Protein 3O26 (pdb70)

Nearest PDB structures (foldseek):
  3o26-assembly1_A  TM=1.003E+00  e=5.722E-61  Papaver somniferum
  5o98-assembly2_B  TM=9.477E-01  e=1.997E-36  Catharanthus roseus
  5ldg-assembly1_A  TM=8.837E-01  e=1.972E-37  Mentha x piperita
  5o98-assembly1_A  TM=9.442E-01  e=9.919E-36  Catharanthus roseus
  5l51-assembly1_A  TM=8.648E-01  e=8.948E-30  Mentha x piperita

Organism: Papaver somniferum (NCBI:txid3469)

Structure (mmCIF, N/CA/C/O backbone):
data_3O26
#
_entry.id   3O26
#
_cell.length_a   139.906
_cell.length_b   139.906
_cell.length_c   100.174
_cell.angle_alpha   90.00
_cell.angle_beta   90.00
_cell.angle_gamma   120.00
#
_symmetry.space_group_name_H-M   'P 64 2 2'
#
loop_
_entity.id
_entity.type
_entity.pdbx_description
1 polymer 'Salutaridine reductase'
2 non-polymer 'NADPH DIHYDRO-NICOTINAMIDE-ADENINE-DINUCLEOTIDE PHOSPHATE'
3 water water
#
loop_
_atom_site.group_PDB
_atom_site.id
_atom_site.type_symbol
_atom_site.label_atom_id
_atom_site.label_alt_id
_atom_site.label_comp_id
_atom_site.label_asym_id
_atom_site.label_entity_id
_atom_site.label_seq_id
_atom_site.pdbx_PDB_ins_code
_atom_site.Cartn_x
_atom_site.Cartn_y
_atom_site.Cartn_z
_atom_site.occupancy
_atom_site.B_iso_or_equiv
_atom_site.auth_seq_id
_atom_site.auth_comp_id
_atom_site.auth_asym_id
_atom_site.auth_atom_id
_atom_site.pdbx_PDB_model_num
ATOM 1 N N . ARG A 1 12 ? 40.718 85.240 -16.933 1.00 43.29 12 ARG A N 1
ATOM 2 C CA . ARG A 1 12 ? 39.997 84.370 -16.007 1.00 39.49 12 ARG A CA 1
ATOM 3 C C . ARG A 1 12 ? 38.832 83.658 -16.686 1.00 38.67 12 ARG A C 1
ATOM 4 O O . ARG A 1 12 ? 38.048 84.273 -17.405 1.00 37.32 12 ARG A O 1
ATOM 12 N N . ARG A 1 13 ? 38.699 82.369 -16.429 1.00 36.34 13 ARG A N 1
ATOM 13 C CA . ARG A 1 13 ? 37.519 81.646 -16.886 1.00 32.58 13 ARG A CA 1
ATOM 14 C C . ARG A 1 13 ? 36.315 82.068 -16.047 1.00 34.20 13 ARG A C 1
ATOM 15 O O . ARG A 1 13 ? 36.456 82.440 -14.879 1.00 31.08 13 ARG A O 1
ATOM 23 N N . CYS A 1 14 ? 35.132 82.053 -16.649 1.00 30.25 14 CYS A N 1
ATOM 24 C CA . CYS A 1 14 ? 33.934 82.430 -15.906 1.00 28.63 14 CYS A CA 1
ATOM 25 C C . CYS A 1 14 ? 32.845 81.379 -16.039 1.00 27.92 14 CYS A C 1
ATOM 26 O O . CYS A 1 14 ? 32.799 80.639 -17.026 1.00 23.99 14 CYS A O 1
ATOM 29 N N . ALA A 1 15 ? 31.985 81.327 -15.027 1.00 26.02 15 ALA A N 1
ATOM 30 C CA . ALA A 1 15 ? 30.969 80.295 -14.900 1.00 22.50 15 ALA A CA 1
ATOM 31 C C . ALA A 1 15 ? 29.622 80.895 -14.520 1.00 23.93 15 ALA A C 1
ATOM 32 O O . ALA A 1 15 ? 29.548 81.901 -13.834 1.00 25.37 15 ALA A O 1
ATOM 34 N N . VAL A 1 16 ? 28.561 80.251 -14.980 1.00 21.37 16 VAL A N 1
ATOM 35 C CA . VAL A 1 16 ? 27.210 80.516 -14.504 1.00 24.83 16 VAL A CA 1
ATOM 36 C C . VAL A 1 16 ? 26.756 79.260 -13.773 1.00 23.40 16 VAL A C 1
ATOM 37 O O . VAL A 1 16 ? 26.952 78.148 -14.260 1.00 23.60 16 VAL A O 1
ATOM 41 N N . VAL A 1 17 ? 26.197 79.432 -12.582 1.00 24.19 17 VAL A N 1
ATOM 42 C CA . VAL A 1 17 ? 25.645 78.312 -11.845 1.00 20.78 17 VAL A CA 1
ATOM 43 C C . VAL A 1 17 ? 24.188 78.665 -11.554 1.00 22.12 17 VAL A C 1
ATOM 44 O O . VAL A 1 17 ? 23.905 79.745 -11.032 1.00 21.97 17 VAL A O 1
ATOM 48 N N . THR A 1 18 ? 23.264 77.779 -11.915 1.00 19.96 18 THR A N 1
ATOM 49 C CA . THR A 1 18 ? 21.852 78.024 -11.629 1.00 21.89 18 THR A CA 1
ATOM 50 C C . THR A 1 18 ? 21.502 77.408 -10.275 1.00 25.50 18 THR A C 1
ATOM 51 O O . THR A 1 18 ? 22.106 76.420 -9.862 1.00 23.06 18 THR A O 1
ATOM 55 N N . GLY A 1 19 ? 20.538 77.994 -9.578 1.00 21.67 19 GLY A N 1
ATOM 56 C CA . GLY A 1 19 ? 20.197 77.528 -8.243 1.00 24.43 19 GLY A CA 1
ATOM 57 C C . GLY A 1 19 ? 21.373 77.637 -7.286 1.00 26.94 19 GLY A C 1
ATOM 58 O O . GLY A 1 19 ? 21.706 76.683 -6.582 1.00 27.11 19 GLY A O 1
ATOM 59 N N . GLY A 1 20 ? 22.000 78.808 -7.242 1.00 25.99 20 GLY A N 1
ATOM 60 C CA . GLY A 1 20 ? 23.258 78.960 -6.529 1.00 26.45 20 GLY A CA 1
ATOM 61 C C . GLY A 1 20 ? 23.176 79.411 -5.079 1.00 29.56 20 GLY A C 1
ATOM 62 O O . GLY A 1 20 ? 24.208 79.526 -4.420 1.00 29.43 20 GLY A O 1
ATOM 63 N N . ASN A 1 21 ? 21.970 79.658 -4.569 1.00 27.78 21 ASN A N 1
ATOM 64 C CA . ASN A 1 21 ? 21.844 80.274 -3.243 1.00 29.10 21 ASN A CA 1
ATOM 65 C C . ASN A 1 21 ? 21.990 79.318 -2.059 1.00 28.62 21 ASN A C 1
ATOM 66 O O . ASN A 1 21 ? 22.286 79.751 -0.949 1.00 31.27 21 ASN A O 1
ATOM 71 N N . LYS A 1 22 ? 21.803 78.024 -2.298 1.00 28.11 22 LYS A N 1
ATOM 72 C CA . LYS A 1 22 ? 21.908 77.032 -1.229 1.00 28.90 22 LYS A CA 1
ATOM 73 C C . LYS A 1 22 ? 22.250 75.655 -1.786 1.00 29.06 22 LYS A C 1
ATOM 74 O O . LYS A 1 22 ? 22.383 75.486 -2.998 1.00 27.54 22 LYS A O 1
ATOM 80 N N . GLY A 1 23 ? 22.396 74.673 -0.900 1.00 26.80 23 GLY A N 1
ATOM 81 C CA . GLY A 1 23 ? 22.582 73.294 -1.320 1.00 27.49 23 GLY A CA 1
ATOM 82 C C . GLY A 1 23 ? 23.844 73.053 -2.135 1.00 29.97 23 GLY A C 1
ATOM 83 O O . GLY A 1 23 ? 24.885 73.689 -1.919 1.00 28.68 23 GLY A O 1
ATOM 84 N N . ILE A 1 24 ? 23.752 72.123 -3.079 1.00 27.14 24 ILE A N 1
ATOM 85 C CA . ILE A 1 24 ? 24.884 71.793 -3.931 1.00 27.40 24 ILE A CA 1
ATOM 86 C C . ILE A 1 24 ? 25.337 73.005 -4.720 1.00 25.69 24 ILE A C 1
ATOM 87 O O . ILE A 1 24 ? 26.534 73.271 -4.818 1.00 25.45 24 ILE A O 1
ATOM 92 N N . GLY A 1 25 ? 24.378 73.756 -5.257 1.00 25.28 25 GLY A N 1
ATOM 93 C CA . GLY A 1 25 ? 24.673 74.933 -6.060 1.00 24.83 25 GLY A CA 1
ATOM 94 C C . GLY A 1 25 ? 25.553 75.960 -5.364 1.00 27.71 25 GLY A C 1
ATOM 95 O O . GLY A 1 25 ? 26.500 76.481 -5.956 1.00 25.56 25 GLY A O 1
ATOM 96 N N . PHE A 1 26 ? 25.238 76.261 -4.107 1.00 28.66 26 PHE A N 1
ATOM 97 C CA . PHE A 1 26 ? 26.029 77.222 -3.345 1.00 28.20 26 PHE A CA 1
ATOM 98 C C . PHE A 1 26 ? 27.473 76.752 -3.214 1.00 28.52 26 PHE A C 1
ATOM 99 O O . PHE A 1 26 ? 28.403 77.541 -3.362 1.00 30.32 26 PHE A O 1
ATOM 107 N N . GLU A 1 27 ? 27.648 75.464 -2.943 1.00 27.78 27 GLU A N 1
ATOM 108 C CA . GLU A 1 27 ? 28.973 74.888 -2.745 1.00 30.12 27 GLU A CA 1
ATOM 109 C C . GLU A 1 27 ? 29.760 74.787 -4.048 1.00 31.51 27 GLU A C 1
ATOM 110 O O . GLU A 1 27 ? 30.993 74.880 -4.053 1.00 29.93 27 GLU A O 1
ATOM 116 N N . ILE A 1 28 ? 29.048 74.602 -5.156 1.00 26.39 28 ILE A N 1
ATOM 117 C CA . ILE A 1 28 ? 29.672 74.661 -6.473 1.00 24.64 28 ILE A CA 1
ATOM 118 C C . ILE A 1 28 ? 30.231 76.063 -6.735 1.00 28.10 28 ILE A C 1
ATOM 119 O O . ILE A 1 28 ? 31.360 76.218 -7.213 1.00 27.68 28 ILE A O 1
ATOM 124 N N . CYS A 1 29 ? 29.442 77.086 -6.416 1.00 27.04 29 CYS A N 1
ATOM 125 C CA . CYS A 1 29 ? 29.901 78.455 -6.565 1.00 27.66 29 CYS A CA 1
ATOM 126 C C . CYS A 1 29 ? 31.141 78.713 -5.713 1.00 30.65 29 CYS A C 1
ATOM 127 O O . CYS A 1 29 ? 32.110 79.306 -6.179 1.00 27.27 29 CYS A O 1
ATOM 130 N N . LYS A 1 30 ? 31.102 78.271 -4.460 1.00 31.40 30 LYS A N 1
ATOM 131 C CA . LYS A 1 30 ? 32.245 78.441 -3.561 1.00 32.16 30 LYS A CA 1
ATOM 132 C C . LYS A 1 30 ? 33.508 77.769 -4.095 1.00 32.96 30 LYS A C 1
ATOM 133 O O . LYS A 1 30 ? 34.582 78.372 -4.105 1.00 35.97 30 LYS A O 1
ATOM 139 N N . GLN A 1 31 ? 33.383 76.519 -4.535 1.00 27.78 31 GLN A N 1
ATOM 140 C CA . GLN A 1 31 ? 34.545 75.764 -4.993 1.00 31.84 31 GLN A CA 1
ATOM 141 C C . GLN A 1 31 ? 35.093 76.232 -6.339 1.00 34.26 31 GLN A C 1
ATOM 142 O O . GLN A 1 31 ? 36.303 76.225 -6.545 1.00 33.93 31 GLN A O 1
ATOM 148 N N . LEU A 1 32 ? 34.225 76.644 -7.261 1.00 28.87 32 LEU A N 1
ATOM 149 C CA . LEU A 1 32 ? 34.717 77.216 -8.515 1.00 28.22 32 LEU A CA 1
ATOM 150 C C . LEU A 1 32 ? 35.527 78.479 -8.203 1.00 31.93 32 LEU A C 1
ATOM 151 O O . LEU A 1 32 ? 36.640 78.669 -8.703 1.00 34.97 32 LEU A O 1
ATOM 156 N N . SER A 1 33 ? 34.948 79.345 -7.378 1.00 30.06 33 SER A N 1
ATOM 157 C CA . SER A 1 33 ? 35.611 80.563 -6.919 1.00 30.61 33 SER A CA 1
ATOM 158 C C . SER A 1 33 ? 36.989 80.265 -6.304 1.00 35.85 33 SER A C 1
ATOM 159 O O . SER A 1 33 ? 37.955 80.986 -6.550 1.00 37.45 33 SER A O 1
ATOM 162 N N . SER A 1 34 ? 37.062 79.206 -5.502 1.00 35.48 34 SER A N 1
ATOM 163 C CA . SER A 1 34 ? 38.312 78.785 -4.868 1.00 38.37 34 SER A CA 1
ATOM 164 C C . SER A 1 34 ? 39.349 78.350 -5.892 1.00 43.52 34 SER A C 1
ATOM 165 O O . SER A 1 34 ? 40.549 78.370 -5.619 1.00 44.18 34 SER A O 1
ATOM 168 N N . ASN A 1 35 ? 38.884 77.946 -7.067 1.00 36.18 35 ASN A N 1
ATOM 169 C CA . ASN A 1 35 ? 39.784 77.519 -8.130 1.00 40.52 35 ASN A CA 1
ATOM 170 C C . ASN A 1 35 ? 40.057 78.618 -9.157 1.00 38.86 35 ASN A C 1
ATOM 171 O O . ASN A 1 35 ? 40.509 78.345 -10.264 1.00 40.71 35 ASN A O 1
ATOM 176 N N . GLY A 1 36 ? 39.767 79.860 -8.784 1.00 37.29 36 GLY A N 1
ATOM 177 C CA . GLY A 1 36 ? 40.095 81.007 -9.616 1.00 38.06 36 GLY A CA 1
ATOM 178 C C . GLY A 1 36 ? 39.109 81.342 -10.722 1.00 40.13 36 GLY A C 1
ATOM 179 O O . GLY A 1 36 ? 39.404 82.158 -11.598 1.00 39.76 36 GLY A O 1
ATOM 180 N N . ILE A 1 37 ? 37.940 80.713 -10.688 1.00 35.96 37 ILE A N 1
ATOM 181 C CA . ILE A 1 37 ? 36.896 80.986 -11.671 1.00 32.87 37 ILE A CA 1
ATOM 182 C C . ILE A 1 37 ? 36.081 82.221 -11.263 1.00 32.06 37 ILE A C 1
ATOM 183 O O . ILE A 1 37 ? 35.765 82.404 -10.087 1.00 32.62 37 ILE A O 1
ATOM 188 N N . MET A 1 38 ? 35.738 83.063 -12.232 1.00 27.92 38 MET A N 1
ATOM 189 C CA . MET A 1 38 ? 34.840 84.188 -11.978 1.00 30.68 38 MET A CA 1
ATOM 190 C C . MET A 1 38 ? 33.420 83.634 -12.046 1.00 31.80 38 MET A C 1
ATOM 191 O O . MET A 1 38 ? 32.982 83.180 -13.100 1.00 27.98 38 MET A O 1
ATOM 196 N N . VAL A 1 39 ? 32.714 83.655 -10.920 1.00 28.28 39 VAL A N 1
ATOM 197 C CA . VAL A 1 39 ? 31.422 82.984 -10.820 1.00 26.64 39 VAL A CA 1
ATOM 198 C C . VAL A 1 39 ? 30.233 83.934 -10.838 1.00 29.90 39 VAL A C 1
ATOM 199 O O . VAL A 1 39 ? 30.131 84.843 -10.004 1.00 28.25 39 VAL A O 1
ATOM 203 N N . VAL A 1 40 ? 29.330 83.730 -11.798 1.00 28.98 40 VAL A N 1
ATOM 204 C CA . VAL A 1 40 ? 28.033 84.390 -11.749 1.00 29.84 40 VAL A CA 1
ATOM 205 C C . VAL A 1 40 ? 27.068 83.475 -11.000 1.00 28.53 40 VAL A C 1
ATOM 206 O O . VAL A 1 40 ? 26.577 82.485 -11.544 1.00 25.59 40 VAL A O 1
ATOM 210 N N . LEU A 1 41 ? 26.834 83.786 -9.734 1.00 26.87 41 LEU A N 1
ATOM 211 C CA . LEU A 1 41 ? 25.877 83.041 -8.937 1.00 24.40 41 LEU A CA 1
ATOM 212 C C . LEU A 1 41 ? 24.483 83.522 -9.309 1.00 27.74 41 LEU A C 1
ATOM 213 O O . LEU A 1 41 ? 24.151 84.696 -9.119 1.00 27.93 41 LEU A O 1
ATOM 218 N N . THR A 1 42 ? 23.664 82.631 -9.853 1.00 24.74 42 THR A N 1
ATOM 219 C CA . THR A 1 42 ? 22.299 83.015 -10.188 1.00 22.21 42 THR A CA 1
ATOM 220 C C . THR A 1 42 ? 21.302 82.240 -9.350 1.00 24.82 42 THR A C 1
ATOM 221 O O . THR A 1 42 ? 21.547 81.093 -8.963 1.00 22.82 42 THR A O 1
ATOM 225 N N . CYS A 1 43 ? 20.162 82.871 -9.069 1.00 22.54 43 CYS A N 1
ATOM 226 C CA . CYS A 1 43 ? 19.067 82.202 -8.388 1.00 25.45 43 CYS A CA 1
ATOM 227 C C . CYS A 1 43 ? 17.818 83.050 -8.570 1.00 27.07 43 CYS A C 1
ATOM 228 O O . CYS A 1 43 ? 17.900 84.193 -9.031 1.00 25.29 43 CYS A O 1
ATOM 231 N N . ARG A 1 44 ? 16.664 82.496 -8.227 1.00 27.10 44 ARG A N 1
ATOM 232 C CA . ARG A 1 44 ? 15.400 83.171 -8.521 1.00 24.71 44 ARG A CA 1
ATOM 233 C C . ARG A 1 44 ? 15.015 84.247 -7.503 1.00 29.47 44 ARG A C 1
ATOM 234 O O . ARG A 1 44 ? 14.371 85.226 -7.856 1.00 29.83 44 ARG A O 1
ATOM 242 N N . ASP A 1 45 ? 15.410 84.070 -6.248 1.00 30.13 45 ASP A N 1
ATOM 243 C CA . ASP A 1 45 ? 15.046 85.022 -5.202 1.00 30.12 45 ASP A CA 1
ATOM 244 C C . ASP A 1 45 ? 16.177 86.031 -4.996 1.00 31.28 45 ASP A C 1
ATOM 245 O O . ASP A 1 45 ? 17.293 85.656 -4.626 1.00 30.14 45 ASP A O 1
ATOM 250 N N . VAL A 1 46 ? 15.885 87.309 -5.234 1.00 29.23 46 VAL A N 1
ATOM 251 C CA . VAL A 1 46 ? 16.907 88.359 -5.206 1.00 30.34 46 VAL A CA 1
ATOM 252 C C . VAL A 1 46 ? 17.562 88.501 -3.840 1.00 30.84 46 VAL A C 1
ATOM 253 O O . VAL A 1 46 ? 18.784 88.604 -3.738 1.00 33.71 46 VAL A O 1
ATOM 257 N N . THR A 1 47 ? 16.749 88.497 -2.790 1.00 32.06 47 THR A N 1
ATOM 258 C CA . THR A 1 47 ? 17.278 88.604 -1.439 1.00 33.53 47 THR A CA 1
ATOM 259 C C . THR A 1 47 ? 18.203 87.438 -1.131 1.00 33.21 47 THR A C 1
ATOM 260 O O . THR A 1 47 ? 19.298 87.622 -0.617 1.00 35.05 47 THR A O 1
ATOM 264 N N . LYS A 1 48 ? 17.760 86.231 -1.461 1.00 33.58 48 LYS A N 1
ATOM 265 C CA . LYS A 1 48 ? 18.559 85.045 -1.190 1.00 30.80 48 LYS A CA 1
ATOM 266 C C . LYS A 1 48 ? 19.862 85.088 -1.973 1.00 31.07 48 LYS A C 1
ATOM 267 O O . LYS A 1 48 ? 20.911 84.669 -1.474 1.00 32.16 48 LYS A O 1
ATOM 273 N N . GLY A 1 49 ? 19.800 85.610 -3.197 1.00 31.37 49 GLY A N 1
ATOM 274 C CA . GLY A 1 49 ? 20.986 85.749 -4.023 1.00 30.61 49 GLY A CA 1
ATOM 275 C C . GLY A 1 49 ? 22.020 86.687 -3.418 1.00 32.34 49 GLY A C 1
ATOM 276 O O . GLY A 1 49 ? 23.196 86.353 -3.299 1.00 30.50 49 GLY A O 1
ATOM 277 N N . HIS A 1 50 ? 21.583 87.874 -3.025 1.00 34.06 50 HIS A N 1
ATOM 278 C CA . HIS A 1 50 ? 22.510 88.843 -2.452 1.00 36.73 50 HIS A CA 1
ATOM 279 C C . HIS A 1 50 ? 23.115 88.312 -1.160 1.00 34.59 50 HIS A C 1
ATOM 280 O O . HIS A 1 50 ? 24.295 88.514 -0.898 1.00 33.99 50 HIS A O 1
ATOM 287 N N . GLU A 1 51 ? 22.312 87.616 -0.362 1.00 35.96 51 GLU A N 1
ATOM 288 C CA . GLU A 1 51 ? 22.803 87.075 0.900 1.00 37.62 51 GLU A CA 1
ATOM 289 C C . GLU A 1 51 ? 23.847 85.979 0.696 1.00 38.44 51 GLU A C 1
ATOM 290 O O . GLU A 1 51 ? 24.820 85.894 1.445 1.00 36.72 51 GLU A O 1
ATOM 296 N N . ALA A 1 52 ? 23.653 85.158 -0.334 1.00 35.46 52 ALA A N 1
ATOM 297 C CA . ALA A 1 52 ? 24.605 84.099 -0.653 1.00 33.89 52 ALA A CA 1
ATOM 298 C C . ALA A 1 52 ? 25.941 84.692 -1.089 1.00 36.62 52 ALA A C 1
ATOM 299 O O . ALA A 1 52 ? 27.006 84.259 -0.642 1.00 34.05 52 ALA A O 1
ATOM 301 N N . VAL A 1 53 ? 25.882 85.681 -1.973 1.00 35.78 53 VAL A N 1
ATOM 302 C CA . VAL A 1 53 ? 27.096 86.326 -2.455 1.00 38.07 53 VAL A CA 1
ATOM 303 C C . VAL A 1 53 ? 27.810 87.054 -1.318 1.00 38.56 53 VAL A C 1
ATOM 304 O O . VAL A 1 53 ? 29.031 86.991 -1.194 1.00 40.68 53 VAL A O 1
ATOM 308 N N . GLU A 1 54 ? 27.038 87.732 -0.480 1.00 37.21 54 GLU A N 1
ATOM 309 C CA . GLU A 1 54 ? 27.616 88.435 0.658 1.00 42.91 54 GLU A CA 1
ATOM 310 C C . GLU A 1 54 ? 28.299 87.446 1.587 1.00 44.04 54 GLU A C 1
ATOM 311 O O . GLU A 1 54 ? 29.375 87.720 2.104 1.00 48.28 54 GLU A O 1
ATOM 317 N N . LYS A 1 55 ? 27.673 86.287 1.779 1.00 41.89 55 LYS A N 1
ATOM 318 C CA . LYS A 1 55 ? 28.231 85.220 2.603 1.00 43.01 55 LYS A CA 1
ATOM 319 C C . LYS A 1 55 ? 29.572 84.713 2.065 1.00 48.33 55 LYS A C 1
ATOM 320 O O . LYS A 1 55 ? 30.502 84.449 2.835 1.00 46.28 55 LYS A O 1
ATOM 326 N N . LEU A 1 56 ? 29.673 84.575 0.745 1.00 42.82 56 LEU A N 1
ATOM 327 C CA . LEU A 1 56 ? 30.909 84.093 0.138 1.00 44.21 56 LEU A CA 1
ATOM 328 C C . LEU A 1 56 ? 32.006 85.148 0.224 1.00 46.79 56 LEU A C 1
ATOM 329 O O . LEU A 1 56 ? 33.171 84.823 0.441 1.00 48.68 56 LEU A O 1
ATOM 334 N N . LYS A 1 57 ? 31.625 86.408 0.042 1.00 46.26 57 LYS A N 1
ATOM 335 C CA . LYS A 1 57 ? 32.562 87.516 0.161 1.00 48.64 57 LYS A CA 1
ATOM 336 C C . LYS A 1 57 ? 33.124 87.578 1.572 1.00 53.05 57 LYS A C 1
ATOM 33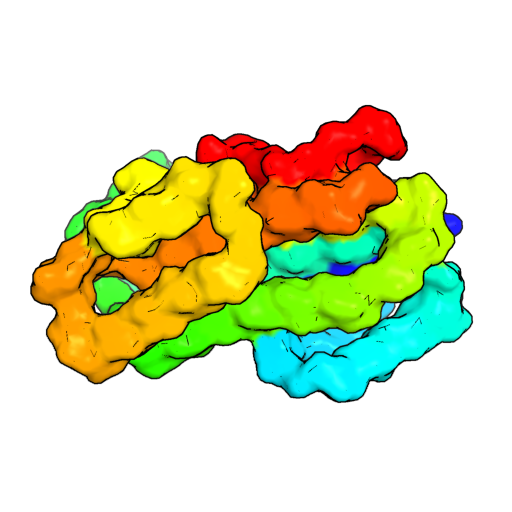7 O O . LYS A 1 57 ? 34.331 87.723 1.762 1.00 53.98 57 LYS A O 1
ATOM 343 N N . ASN A 1 58 ? 32.246 87.461 2.562 1.00 49.76 58 ASN A N 1
ATOM 344 C CA . ASN A 1 58 ? 32.683 87.445 3.951 1.00 53.26 58 ASN A CA 1
ATOM 345 C C . ASN A 1 58 ? 33.571 86.245 4.250 1.00 53.85 58 ASN A C 1
ATOM 346 O O . ASN A 1 58 ? 34.233 86.203 5.285 1.00 56.78 58 ASN A O 1
ATOM 351 N N . SER A 1 59 ? 33.581 85.275 3.338 1.00 51.63 59 SER A N 1
ATOM 352 C CA . SER A 1 59 ? 34.457 84.110 3.447 1.00 51.54 59 SER A CA 1
ATOM 353 C C . SER A 1 59 ? 35.689 84.261 2.561 1.00 51.78 59 SER A C 1
ATOM 354 O O . SER A 1 59 ? 36.421 83.297 2.342 1.00 52.98 59 SER A O 1
ATOM 357 N N . ASN A 1 60 ? 35.897 85.467 2.040 1.00 52.62 60 ASN A N 1
ATOM 358 C CA . ASN A 1 60 ? 37.041 85.767 1.175 1.00 55.66 60 ASN A CA 1
ATOM 359 C C . ASN A 1 60 ? 36.985 85.146 -0.223 1.00 56.27 60 ASN A C 1
ATOM 360 O O . ASN A 1 60 ? 38.021 84.821 -0.810 1.00 55.41 60 ASN A O 1
ATOM 365 N N . HIS A 1 61 ? 35.774 84.979 -0.747 1.00 52.25 61 HIS A N 1
ATOM 366 C CA . HIS A 1 61 ? 35.591 84.626 -2.150 1.00 51.66 61 HIS A CA 1
ATOM 367 C C . HIS A 1 61 ? 35.114 85.867 -2.884 1.00 54.32 61 HIS A C 1
ATOM 368 O O . HIS A 1 61 ? 33.919 86.177 -2.870 1.00 56.18 61 HIS A O 1
ATOM 375 N N . GLU A 1 62 ? 36.036 86.582 -3.522 1.00 47.89 62 GLU A N 1
ATOM 376 C CA . GLU A 1 62 ? 35.686 87.866 -4.131 1.00 54.64 62 GLU A CA 1
ATOM 377 C C . GLU A 1 62 ? 35.235 87.774 -5.590 1.00 51.39 62 GLU A C 1
ATOM 378 O O . GLU A 1 62 ? 34.551 88.671 -6.087 1.00 54.28 62 GLU A O 1
ATOM 384 N N . ASN A 1 63 ? 35.616 86.707 -6.282 1.00 41.80 63 ASN A N 1
ATOM 385 C CA . ASN A 1 63 ? 35.258 86.602 -7.688 1.00 42.09 63 ASN A CA 1
ATOM 386 C C . ASN A 1 63 ? 33.877 85.970 -7.891 1.00 37.77 63 ASN A C 1
ATOM 387 O O . ASN A 1 63 ? 33.739 85.001 -8.631 1.00 38.53 63 ASN A O 1
ATOM 392 N N . VAL A 1 64 ? 32.871 86.522 -7.218 1.00 36.16 64 VAL A N 1
ATOM 393 C CA . VAL A 1 64 ? 31.490 86.045 -7.329 1.00 32.73 64 VAL A CA 1
ATOM 394 C C . VAL A 1 64 ? 30.566 87.249 -7.475 1.00 34.69 64 VAL A C 1
ATOM 395 O O . VAL A 1 64 ? 30.710 88.236 -6.747 1.00 38.14 64 VAL A O 1
ATOM 399 N N . VAL A 1 65 ? 29.638 87.184 -8.425 1.00 29.26 65 VAL A N 1
ATOM 400 C CA . VAL A 1 65 ? 28.673 88.265 -8.635 1.00 29.62 65 VAL A CA 1
ATOM 401 C C . VAL A 1 65 ? 27.284 87.659 -8.823 1.00 31.96 65 VAL A C 1
ATOM 402 O O . VAL A 1 65 ? 27.163 86.552 -9.366 1.00 28.52 65 VAL A O 1
ATOM 406 N N . PHE A 1 66 ? 26.250 88.364 -8.365 1.00 31.50 66 PHE A N 1
ATOM 407 C CA . PHE A 1 66 ? 24.876 87.869 -8.464 1.00 31.24 66 PHE A CA 1
ATOM 408 C C . PHE A 1 66 ? 24.167 88.323 -9.726 1.00 30.43 66 PHE A C 1
ATOM 409 O O . PHE A 1 66 ? 24.362 89.443 -10.182 1.00 32.16 66 PHE A O 1
ATOM 417 N N . HIS A 1 67 ? 23.336 87.446 -10.285 1.00 26.41 67 HIS A N 1
ATOM 418 C CA . HIS A 1 67 ? 22.380 87.839 -11.315 1.00 27.70 67 HIS A CA 1
ATOM 419 C C . HIS A 1 67 ? 21.127 86.990 -11.159 1.00 29.20 67 HIS A C 1
ATOM 420 O O . HIS A 1 67 ? 21.227 85.772 -10.972 1.00 24.01 67 HIS A O 1
ATOM 427 N N . GLN A 1 68 ? 19.959 87.635 -11.219 1.00 27.12 68 GLN A N 1
ATOM 428 C CA . GLN A 1 68 ? 18.664 86.955 -11.119 1.00 27.18 68 GLN A CA 1
ATOM 429 C C . GLN A 1 68 ? 18.415 85.986 -12.248 1.00 25.28 68 GLN A C 1
ATOM 430 O O . GLN A 1 68 ? 18.616 86.324 -13.418 1.00 27.10 68 GLN A O 1
ATOM 436 N N . LEU A 1 69 ? 17.912 84.804 -11.904 1.00 24.88 69 LEU A N 1
ATOM 437 C CA . LEU A 1 69 ? 17.538 83.815 -12.913 1.00 25.17 69 LEU A CA 1
ATOM 438 C C . LEU A 1 69 ? 16.581 82.779 -12.341 1.00 24.85 69 LEU A C 1
ATOM 439 O O . LEU A 1 69 ? 16.948 81.990 -11.470 1.00 23.05 69 LEU A O 1
ATOM 444 N N . ASP A 1 70 ? 15.342 82.818 -12.817 1.00 23.07 70 ASP A N 1
ATOM 445 C CA . ASP A 1 70 ? 14.372 81.775 -12.569 1.00 20.62 70 ASP A CA 1
ATOM 446 C C . ASP A 1 70 ? 14.331 81.009 -13.871 1.00 25.08 70 ASP A C 1
ATOM 447 O O . ASP A 1 70 ? 14.014 81.574 -14.916 1.00 24.34 70 ASP A O 1
ATOM 452 N N . VAL A 1 71 ? 14.672 79.723 -13.825 1.00 23.07 71 VAL A N 1
ATOM 453 C CA . VAL A 1 71 ? 14.857 78.978 -15.069 1.00 23.47 71 VAL A CA 1
ATOM 454 C C . VAL A 1 71 ? 13.533 78.748 -15.804 1.00 23.27 71 VAL A C 1
ATOM 455 O O . VAL A 1 71 ? 13.517 78.290 -16.952 1.00 25.26 71 VAL A O 1
ATOM 459 N N . THR A 1 72 ? 12.418 79.063 -15.149 1.00 24.60 72 THR A N 1
ATOM 460 C CA . THR A 1 72 ? 11.121 78.903 -15.802 1.00 25.54 72 THR A CA 1
ATOM 461 C C . THR A 1 72 ? 10.656 80.170 -16.518 1.00 28.72 72 THR A C 1
ATOM 462 O O . THR A 1 72 ? 9.618 80.153 -17.177 1.00 27.72 72 THR A O 1
ATOM 466 N N . ASP A 1 73 ? 11.412 81.259 -16.392 1.00 25.42 73 ASP A N 1
ATOM 467 C CA . ASP A 1 73 ? 11.043 82.518 -17.042 1.00 25.76 73 ASP A CA 1
ATOM 468 C C . ASP A 1 73 ? 11.217 82.448 -18.557 1.00 29.71 73 ASP A C 1
ATOM 469 O O . ASP A 1 73 ? 11.879 81.545 -19.063 1.00 27.04 73 ASP A O 1
ATOM 474 N N . PRO A 1 74 ? 10.581 83.374 -19.292 1.00 25.73 74 PRO A N 1
ATOM 475 C CA . PRO A 1 74 ? 10.703 83.337 -20.755 1.00 26.60 74 PRO A CA 1
ATOM 476 C C . PRO A 1 74 ? 12.137 83.568 -21.199 1.00 27.22 74 PRO A C 1
ATOM 477 O O . PRO A 1 74 ? 12.882 84.326 -20.577 1.00 24.53 74 PRO A O 1
ATOM 481 N N . ILE A 1 75 ? 12.525 82.913 -22.284 1.00 25.00 75 ILE A N 1
ATOM 482 C CA . ILE A 1 75 ? 13.884 83.038 -22.772 1.00 27.02 75 ILE A CA 1
ATOM 483 C C . ILE A 1 75 ? 14.248 84.500 -23.097 1.00 27.29 75 ILE A C 1
ATOM 484 O O . ILE A 1 75 ? 15.400 84.917 -22.958 1.00 24.03 75 ILE A O 1
ATOM 489 N N . ALA A 1 76 ? 13.261 85.296 -23.493 1.00 26.15 76 ALA A N 1
ATOM 490 C CA . ALA A 1 76 ? 13.532 86.707 -23.761 1.00 25.64 76 ALA A CA 1
ATOM 491 C C . ALA A 1 76 ? 14.070 87.423 -22.515 1.00 24.44 76 ALA A C 1
ATOM 492 O O . ALA A 1 76 ? 14.943 88.281 -22.613 1.00 27.00 76 ALA A O 1
ATOM 494 N N . THR A 1 77 ? 13.560 87.072 -21.337 1.00 25.93 77 THR A N 1
ATOM 495 C CA . THR A 1 77 ? 14.013 87.734 -20.115 1.00 28.09 77 THR A CA 1
ATOM 496 C C . THR A 1 77 ? 15.462 87.376 -19.820 1.00 27.13 77 THR A C 1
ATOM 497 O O . THR A 1 77 ? 16.217 88.180 -19.265 1.00 26.74 77 THR A O 1
ATOM 501 N N . MET A 1 78 ? 15.862 86.167 -20.207 1.00 24.26 78 MET A N 1
ATOM 502 C CA . MET A 1 78 ? 17.226 85.707 -19.945 1.00 26.66 78 MET A CA 1
ATOM 503 C C . MET A 1 78 ? 18.264 86.443 -20.779 1.00 27.99 78 MET A C 1
ATOM 504 O O . MET A 1 78 ? 19.470 86.344 -20.506 1.00 25.06 78 MET A O 1
ATOM 509 N N . SER A 1 79 ? 17.808 87.175 -21.799 1.00 28.59 79 SER A N 1
ATOM 510 C CA . SER A 1 79 ? 18.725 87.944 -22.646 1.00 29.33 79 SER A CA 1
ATOM 511 C C . SER A 1 79 ? 19.565 88.891 -21.810 1.00 30.20 79 SER A C 1
ATOM 512 O O . SER A 1 79 ? 20.690 89.249 -22.180 1.00 32.60 79 SER A O 1
ATOM 515 N N . SER A 1 80 ? 19.026 89.301 -20.671 1.00 29.60 80 SER A N 1
ATOM 516 C CA . SER A 1 80 ? 19.732 90.240 -19.807 1.00 30.80 80 SER A CA 1
ATOM 517 C C . SER A 1 80 ? 20.954 89.597 -19.122 1.00 31.35 80 SER A C 1
ATOM 518 O O . SER A 1 80 ? 21.974 90.250 -18.917 1.00 31.07 80 SER A O 1
ATOM 521 N N . LEU A 1 81 ? 20.840 88.325 -18.763 1.00 25.03 81 LEU A N 1
ATOM 522 C CA . LEU A 1 81 ? 21.991 87.556 -18.292 1.00 24.89 81 LEU A CA 1
ATOM 523 C C . LEU A 1 81 ? 23.043 87.432 -19.398 1.00 26.10 81 LEU A C 1
ATOM 524 O O . LEU A 1 81 ? 24.233 87.674 -19.179 1.00 25.30 81 LEU A O 1
ATOM 529 N N . ALA A 1 82 ? 22.607 87.055 -20.594 1.00 25.36 82 ALA A N 1
ATOM 530 C CA . ALA A 1 82 ? 23.531 86.939 -21.717 1.00 28.93 82 ALA A CA 1
ATOM 531 C C . ALA A 1 82 ? 24.278 88.258 -21.952 1.00 30.99 82 ALA A C 1
ATOM 532 O O . ALA A 1 82 ? 25.489 88.272 -22.140 1.00 26.19 82 ALA A O 1
ATOM 534 N N . ASP A 1 83 ? 23.552 89.373 -21.938 1.00 30.23 83 ASP A N 1
ATOM 535 C CA . ASP A 1 83 ? 24.182 90.676 -22.166 1.00 30.22 83 ASP A CA 1
ATOM 536 C C . ASP A 1 83 ? 25.173 91.031 -21.068 1.00 29.29 83 ASP A C 1
ATOM 537 O O . ASP A 1 83 ? 26.244 91.574 -21.337 1.00 30.04 83 ASP A O 1
ATOM 542 N N . PHE A 1 84 ? 24.799 90.741 -19.826 1.00 27.35 84 PHE A N 1
ATOM 543 C CA . PHE A 1 84 ? 25.653 91.019 -18.673 1.00 26.36 84 PHE A CA 1
ATOM 544 C C . PHE A 1 84 ? 26.986 90.307 -18.822 1.00 28.51 84 PHE A C 1
ATOM 545 O O . PHE A 1 84 ? 28.052 90.895 -18.611 1.00 28.52 84 PHE A O 1
ATOM 553 N N . ILE A 1 85 ? 26.927 89.032 -19.187 1.00 27.81 85 ILE A N 1
ATOM 554 C CA . ILE A 1 85 ? 28.143 88.228 -19.361 1.00 24.63 85 ILE A CA 1
ATOM 555 C C . ILE A 1 85 ? 28.993 88.752 -20.517 1.00 28.33 85 ILE A C 1
ATOM 556 O O . ILE A 1 85 ? 30.210 88.903 -20.388 1.00 29.50 85 ILE A O 1
ATOM 561 N N . LYS A 1 86 ? 28.353 89.036 -21.648 1.00 27.55 86 LYS A N 1
ATOM 562 C CA . LYS A 1 86 ? 29.081 89.556 -22.794 1.00 28.60 86 LYS A CA 1
ATOM 563 C C . LYS A 1 86 ? 29.770 90.866 -22.425 1.00 32.55 86 LYS A C 1
ATOM 564 O O . LYS A 1 86 ? 30.947 91.062 -22.710 1.00 31.58 86 LYS A O 1
ATOM 570 N N . THR A 1 87 ? 29.025 91.753 -21.777 1.00 31.89 87 THR A N 1
ATOM 571 C CA . THR A 1 87 ? 29.544 93.071 -21.426 1.00 34.50 87 THR A CA 1
ATOM 572 C C . THR A 1 87 ? 30.730 93.008 -20.471 1.00 34.05 87 THR A C 1
ATOM 573 O O . THR A 1 87 ? 31.749 93.658 -20.689 1.00 35.62 87 THR A O 1
ATOM 577 N N . HIS A 1 88 ? 30.605 92.220 -19.411 1.00 31.71 88 HIS A N 1
ATOM 578 C CA . HIS A 1 88 ? 31.639 92.189 -18.392 1.00 30.95 88 HIS A CA 1
ATOM 579 C C . HIS A 1 88 ? 32.728 91.139 -18.628 1.00 34.34 88 HIS A C 1
ATOM 580 O O . HIS A 1 88 ? 33.869 91.320 -18.203 1.00 37.20 88 HIS A O 1
ATOM 587 N N . PHE A 1 89 ? 32.396 90.046 -19.308 1.00 31.68 89 PHE A N 1
ATOM 588 C CA . PHE A 1 89 ? 33.358 88.954 -19.451 1.00 30.24 89 PHE A CA 1
ATOM 589 C C . PHE A 1 89 ? 33.723 88.609 -20.892 1.00 31.66 89 PHE A C 1
ATOM 590 O O . PHE A 1 89 ? 34.782 88.045 -21.141 1.00 33.73 89 PHE A O 1
ATOM 598 N N . GLY A 1 90 ? 32.862 88.949 -21.840 1.00 27.47 90 GLY A N 1
ATOM 599 C CA . GLY A 1 90 ? 33.161 88.688 -23.238 1.00 29.64 90 GLY A CA 1
ATOM 600 C C . GLY A 1 90 ? 32.918 87.261 -23.714 1.00 29.14 90 GLY A C 1
ATOM 601 O O . GLY A 1 90 ? 32.961 87.000 -24.913 1.00 29.54 90 GLY A O 1
ATOM 602 N N . LYS A 1 91 ? 32.656 86.345 -22.785 1.00 25.74 91 LYS A N 1
ATOM 603 C CA . LYS A 1 91 ? 32.429 84.938 -23.116 1.00 25.13 91 LYS A CA 1
ATOM 604 C C . LYS A 1 91 ? 31.927 84.207 -21.880 1.00 25.86 91 LYS A C 1
ATOM 605 O O . LYS A 1 91 ? 31.918 84.775 -20.793 1.00 25.88 91 LYS A O 1
ATOM 611 N N . LEU A 1 92 ? 31.528 82.945 -22.041 1.00 22.78 92 LEU A N 1
ATOM 612 C CA . LEU A 1 92 ? 31.211 82.087 -20.901 1.00 22.05 92 LEU A CA 1
ATOM 613 C C . LEU A 1 92 ? 32.002 80.805 -21.100 1.00 23.52 92 LEU A C 1
ATOM 614 O O . LEU A 1 92 ? 32.042 80.274 -22.205 1.00 23.55 92 LEU A O 1
ATOM 619 N N . ASP A 1 93 ? 32.624 80.305 -20.041 1.00 24.69 93 ASP A N 1
ATOM 620 C CA . ASP A 1 93 ? 33.440 79.094 -20.162 1.00 24.67 93 ASP A CA 1
ATOM 621 C C . ASP A 1 93 ? 32.716 77.870 -19.611 1.00 22.53 93 ASP A C 1
ATOM 622 O O . ASP A 1 93 ? 32.848 76.773 -20.148 1.00 22.99 93 ASP A O 1
ATOM 627 N N . ILE A 1 94 ? 31.937 78.077 -18.550 1.00 21.91 94 ILE A N 1
ATOM 628 C CA . ILE A 1 94 ? 31.269 76.995 -17.844 1.00 20.47 94 ILE A CA 1
ATOM 629 C C . ILE A 1 94 ? 29.803 77.335 -17.551 1.00 22.03 94 ILE A C 1
ATOM 630 O O . ILE A 1 94 ? 29.505 78.416 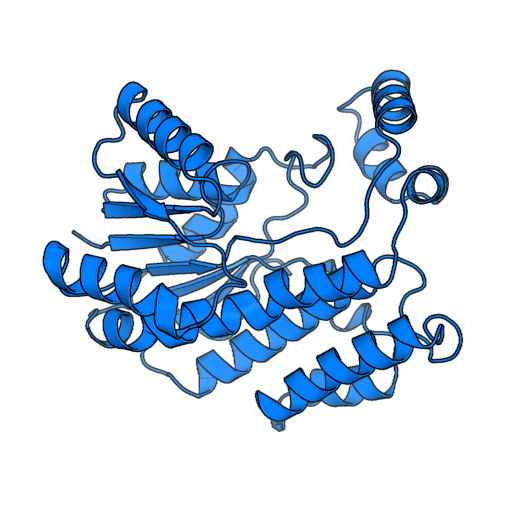-17.053 1.00 20.86 94 ILE A O 1
ATOM 635 N N . LEU A 1 95 ? 28.897 76.409 -17.855 1.00 21.03 95 LEU A N 1
ATOM 636 C CA . LEU A 1 95 ? 27.507 76.510 -17.389 1.00 21.57 95 LEU A CA 1
ATOM 637 C C . LEU A 1 95 ? 27.213 75.278 -16.559 1.00 23.12 95 LEU A C 1
ATOM 638 O O . LEU A 1 95 ? 27.351 74.146 -17.040 1.00 22.13 95 LEU A O 1
ATOM 643 N N . VAL A 1 96 ? 26.836 75.476 -15.301 1.00 21.76 96 VAL A N 1
ATOM 644 C CA . VAL A 1 96 ? 26.381 74.352 -14.498 1.00 20.36 96 VAL A CA 1
ATOM 645 C C . VAL A 1 96 ? 24.869 74.455 -14.305 1.00 21.48 96 VAL A C 1
ATOM 646 O O . VAL A 1 96 ? 24.380 75.389 -13.658 1.00 21.21 96 VAL A O 1
ATOM 650 N N . ASN A 1 97 ? 24.137 73.520 -14.897 1.00 19.25 97 ASN A N 1
ATOM 651 C CA . ASN A 1 97 ? 22.686 73.469 -14.718 1.00 21.40 97 ASN A CA 1
ATOM 652 C C . ASN A 1 97 ? 22.362 72.681 -13.458 1.00 19.74 97 ASN A C 1
ATOM 653 O O . ASN A 1 97 ? 22.207 71.454 -13.491 1.00 24.35 97 ASN A O 1
ATOM 658 N N . ASN A 1 98 ? 22.277 73.399 -12.347 1.00 21.12 98 ASN A N 1
ATOM 659 C CA . ASN A 1 98 ? 22.107 72.795 -11.030 1.00 19.22 98 ASN A CA 1
ATOM 660 C C . ASN A 1 98 ? 20.686 72.895 -10.472 1.00 22.71 98 ASN A C 1
ATOM 661 O O . ASN A 1 98 ? 20.213 71.994 -9.783 1.00 21.29 98 ASN A O 1
ATOM 666 N N . ALA A 1 99 ? 20.007 74.004 -10.755 1.00 21.28 99 ALA A N 1
ATOM 667 C CA . ALA A 1 99 ? 18.649 74.204 -10.254 1.00 21.49 99 ALA A CA 1
ATOM 668 C C . ALA A 1 99 ? 17.747 73.007 -10.515 1.00 22.54 99 ALA A C 1
ATOM 669 O O . ALA A 1 99 ? 17.689 72.484 -11.632 1.00 22.73 99 ALA A O 1
ATOM 671 N N . GLY A 1 100 ? 17.012 72.594 -9.487 1.00 22.87 100 GLY A N 1
ATOM 672 C CA . GLY A 1 100 ? 16.073 71.490 -9.625 1.00 23.22 100 GLY A CA 1
ATOM 673 C C . GLY A 1 100 ? 15.248 71.274 -8.375 1.00 23.47 100 GLY A C 1
ATOM 674 O O . GLY A 1 100 ? 15.605 71.763 -7.292 1.00 24.45 100 GLY A O 1
ATOM 675 N N . VAL A 1 101 ? 14.147 70.544 -8.529 1.00 23.32 101 VAL A N 1
ATOM 676 C CA . VAL A 1 101 ? 13.220 70.271 -7.443 1.00 25.12 101 VAL A CA 1
ATOM 677 C C . VAL A 1 101 ? 12.772 68.805 -7.482 1.00 25.94 101 VAL A C 1
ATOM 678 O O . VAL A 1 101 ? 12.883 68.131 -8.516 1.00 24.70 101 VAL A O 1
ATOM 682 N N . ALA A 1 102 ? 12.253 68.329 -6.353 1.00 24.73 102 ALA A N 1
ATOM 683 C CA . ALA A 1 102 ? 11.912 66.917 -6.166 1.00 25.85 102 ALA A CA 1
ATOM 684 C C . ALA A 1 102 ? 10.568 66.501 -6.773 1.00 28.01 102 ALA A C 1
ATOM 685 O O . ALA A 1 102 ? 10.383 65.346 -7.135 1.00 25.20 102 ALA A O 1
ATOM 687 N N . GLY A 1 103 ? 9.621 67.429 -6.860 1.00 25.78 103 GLY A N 1
ATOM 688 C CA . GLY A 1 103 ? 8.310 67.088 -7.410 1.00 26.04 103 GLY A CA 1
ATOM 689 C C . GLY A 1 103 ? 7.366 66.488 -6.385 1.00 28.37 103 GLY A C 1
ATOM 690 O O . GLY A 1 103 ? 6.326 65.922 -6.735 1.00 28.97 103 GLY A O 1
ATOM 691 N N . PHE A 1 104 ? 7.735 66.603 -5.112 1.00 27.93 104 PHE A N 1
ATOM 692 C CA . PHE A 1 104 ? 6.849 66.190 -4.030 1.00 32.93 104 PHE A CA 1
ATOM 693 C C . PHE A 1 104 ? 7.071 67.055 -2.799 1.00 34.48 104 PHE A C 1
ATOM 694 O O . PHE A 1 104 ? 8.128 67.668 -2.644 1.00 30.86 104 PHE A O 1
ATOM 702 N N . SER A 1 105 ? 6.058 67.137 -1.942 1.00 30.35 105 SER A N 1
ATOM 703 C CA . SER A 1 105 ? 6.201 67.863 -0.684 1.00 31.99 105 SER A CA 1
ATOM 704 C C . SER A 1 105 ? 6.206 66.863 0.466 1.00 31.84 105 SER A C 1
ATOM 705 O O . SER A 1 105 ? 5.926 65.680 0.275 1.00 32.51 105 SER A O 1
ATOM 708 N N . VAL A 1 106 ? 6.549 67.325 1.658 1.00 32.05 106 VAL A N 1
ATOM 709 C CA . VAL A 1 106 ? 6.635 66.426 2.793 1.00 32.07 106 VAL A CA 1
ATOM 710 C C . VAL A 1 106 ? 5.891 66.995 3.982 1.00 30.73 106 VAL A C 1
ATOM 711 O O . VA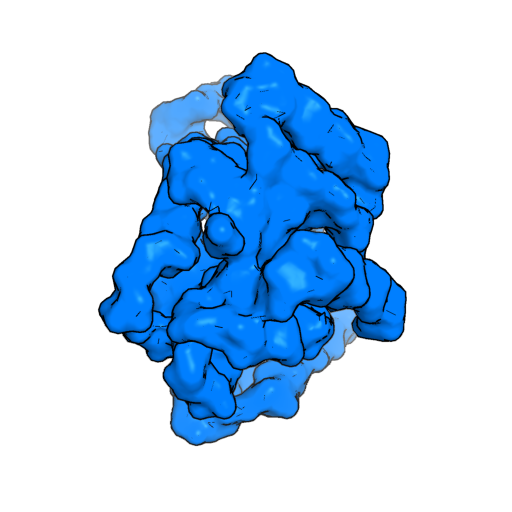L A 1 106 ? 5.775 68.216 4.138 1.00 31.84 106 VAL A O 1
ATOM 715 N N . ASP A 1 107 ? 5.383 66.099 4.817 1.00 32.69 107 ASP A N 1
ATOM 716 C CA . ASP A 1 107 ? 4.847 66.489 6.105 1.00 31.91 107 ASP A CA 1
ATOM 717 C C . ASP A 1 107 ? 6.049 66.794 6.987 1.00 30.31 107 ASP A C 1
ATOM 718 O O . ASP A 1 107 ? 6.688 65.876 7.502 1.00 33.27 107 ASP A O 1
ATOM 723 N N . ALA A 1 108 ? 6.369 68.079 7.132 1.00 30.03 108 ALA A N 1
ATOM 724 C CA . ALA A 1 108 ? 7.578 68.508 7.837 1.00 33.80 108 ALA A CA 1
ATOM 725 C C . ALA A 1 108 ? 7.603 68.046 9.289 1.00 39.07 108 ALA A C 1
ATOM 726 O O . ALA A 1 108 ? 8.630 67.579 9.785 1.00 38.05 108 ALA A O 1
ATOM 728 N N . ASP A 1 109 ? 6.474 68.184 9.977 1.00 34.87 109 ASP A N 1
ATOM 729 C CA . ASP A 1 109 ? 6.401 67.784 11.379 1.00 36.01 109 ASP A CA 1
ATOM 730 C C . ASP A 1 109 ? 6.736 66.306 11.565 1.00 35.92 109 ASP A C 1
ATOM 731 O O . ASP A 1 109 ? 7.615 65.959 12.361 1.00 35.08 109 ASP A O 1
ATOM 736 N N . ARG A 1 110 ? 6.055 65.434 10.825 1.00 29.53 110 ARG A N 1
ATOM 737 C CA . ARG A 1 110 ? 6.313 64.004 10.940 1.00 32.35 110 ARG A CA 1
ATOM 738 C C . ARG A 1 110 ? 7.691 63.613 10.400 1.00 35.17 110 ARG A C 1
ATOM 739 O O . ARG A 1 110 ? 8.288 62.648 10.867 1.00 35.39 110 ARG A O 1
ATOM 747 N N . PHE A 1 111 ? 8.195 64.364 9.426 1.00 35.20 111 PHE A N 1
ATOM 748 C CA . PHE A 1 111 ? 9.503 64.050 8.855 1.00 37.07 111 PHE A CA 1
ATOM 749 C C . PHE A 1 111 ? 10.595 64.347 9.877 1.00 35.80 111 PHE A C 1
ATOM 750 O O . PHE A 1 111 ? 11.514 63.559 10.059 1.00 42.58 111 PHE A O 1
ATOM 758 N N . LYS A 1 112 ? 10.490 65.490 10.542 1.00 34.70 112 LYS A N 1
ATOM 759 C CA . LYS A 1 112 ? 11.420 65.840 11.604 1.00 41.47 112 LYS A CA 1
ATOM 760 C C . LYS A 1 112 ? 11.357 64.833 12.756 1.00 46.74 112 LYS A C 1
ATOM 761 O O . LYS A 1 112 ? 12.373 64.535 13.387 1.00 41.17 112 LYS A O 1
ATOM 767 N N . ALA A 1 113 ? 10.166 64.304 13.021 1.00 38.30 113 ALA A N 1
ATOM 768 C CA . ALA A 1 113 ? 9.996 63.295 14.063 1.00 40.59 113 ALA A CA 1
ATOM 769 C C . ALA A 1 113 ? 10.690 61.996 13.676 1.00 44.77 113 ALA A C 1
ATOM 770 O O . ALA A 1 113 ? 11.332 61.354 14.509 1.00 46.41 113 ALA A O 1
ATOM 772 N N . MET A 1 114 ? 10.543 61.605 12.413 1.00 41.18 114 MET A N 1
ATOM 773 C CA . MET A 1 114 ? 11.163 60.387 11.901 1.00 40.93 114 MET A CA 1
ATOM 774 C C . MET A 1 114 ? 12.689 60.486 11.978 1.00 48.19 114 MET A C 1
ATOM 775 O O . MET A 1 114 ? 13.367 59.545 12.393 1.00 47.68 114 MET A O 1
ATOM 780 N N . ILE A 1 115 ? 13.216 61.638 11.577 1.00 46.05 115 ILE A N 1
ATOM 781 C CA . ILE A 1 115 ? 14.652 61.882 11.605 1.00 48.98 115 ILE A CA 1
ATOM 782 C C . ILE A 1 115 ? 15.172 61.856 13.039 1.00 51.96 115 ILE A C 1
ATOM 783 O O . ILE A 1 115 ? 16.181 61.218 13.333 1.00 52.40 115 ILE A O 1
ATOM 788 N N . SER A 1 116 ? 14.478 62.556 13.930 1.00 50.80 116 SER A N 1
ATOM 789 C CA . SER A 1 116 ? 14.842 62.557 15.342 1.00 52.75 116 SER A CA 1
ATOM 790 C C . SER A 1 116 ? 14.845 61.141 15.908 1.00 53.58 116 SER A C 1
ATOM 791 O O . SER A 1 116 ? 15.805 60.722 16.554 1.00 53.71 116 SER A O 1
ATOM 794 N N . ASP A 1 117 ? 13.766 60.410 15.652 1.00 52.08 117 ASP A N 1
ATOM 795 C CA . ASP A 1 117 ? 13.618 59.043 16.131 1.00 53.97 117 ASP A CA 1
ATOM 796 C C . ASP A 1 117 ? 14.818 58.166 15.776 1.00 59.27 117 ASP A C 1
ATOM 797 O O . ASP A 1 117 ? 15.437 57.555 16.650 1.00 57.94 117 ASP A O 1
ATOM 802 N N . ILE A 1 118 ? 15.127 58.102 14.485 1.00 56.40 118 ILE A N 1
ATOM 803 C CA . ILE A 1 118 ? 16.179 57.229 13.975 1.00 59.51 118 ILE A CA 1
ATOM 804 C C . ILE A 1 118 ? 17.574 57.711 14.343 1.00 58.38 118 ILE A C 1
ATOM 805 O O . ILE A 1 118 ? 18.452 56.914 14.670 1.00 61.72 118 ILE A O 1
ATOM 810 N N . GLY A 1 119 ? 17.770 59.021 14.295 1.00 58.71 119 GLY A N 1
ATOM 811 C CA . GLY A 1 119 ? 19.093 59.596 14.427 1.00 65.44 119 GLY A CA 1
ATOM 812 C C . GLY A 1 119 ? 19.695 59.798 13.048 1.00 70.01 119 GLY A C 1
ATOM 813 O O . GLY A 1 119 ? 19.776 58.857 12.252 1.00 71.50 119 GLY A O 1
ATOM 814 N N . GLU A 1 120 ? 20.104 61.032 12.761 1.00 72.62 120 GLU A N 1
ATOM 815 C CA . GLU A 1 120 ? 20.697 61.385 11.470 1.00 73.91 120 GLU A CA 1
ATOM 816 C C . GLU A 1 120 ? 22.167 60.980 11.390 1.00 77.40 120 GLU A C 1
ATOM 817 O O . GLU A 1 120 ? 23.066 61.761 11.712 1.00 81.01 120 GLU A O 1
ATOM 823 N N . ASP A 1 121 ? 22.390 59.753 10.935 1.00 77.10 121 ASP A N 1
ATOM 824 C CA . ASP A 1 121 ? 23.700 59.131 10.959 1.00 76.82 121 ASP A CA 1
ATOM 825 C C . ASP A 1 121 ? 23.483 57.698 10.527 1.00 78.12 121 ASP A C 1
ATOM 826 O O . ASP A 1 121 ? 22.920 57.457 9.460 1.00 72.26 121 ASP A O 1
ATOM 831 N N . SER A 1 122 ? 23.917 56.761 11.370 1.00 81.14 122 SER A N 1
ATOM 832 C CA . SER A 1 122 ? 23.619 55.346 11.193 1.00 79.95 122 SER A CA 1
ATOM 833 C C . SER A 1 122 ? 22.864 55.166 9.887 1.00 75.85 122 SER A C 1
ATOM 834 O O . SER A 1 122 ? 21.684 55.511 9.803 1.00 73.89 122 SER A O 1
ATOM 837 N N . GLU A 1 123 ? 23.570 54.674 8.870 1.00 72.50 123 GLU A N 1
ATOM 838 C CA . GLU A 1 123 ? 23.020 54.440 7.535 1.00 70.96 123 GLU A CA 1
ATOM 839 C C . GLU A 1 123 ? 21.504 54.238 7.496 1.00 64.23 123 GLU A C 1
ATOM 840 O O . GLU A 1 123 ? 20.878 54.445 6.462 1.00 63.82 123 GLU A O 1
ATOM 846 N N . GLU A 1 124 ? 20.933 53.815 8.619 1.00 65.21 124 GLU A N 1
ATOM 847 C CA . GLU A 1 124 ? 19.491 53.649 8.772 1.00 66.97 124 GLU A CA 1
ATOM 848 C C . GLU A 1 124 ? 18.648 54.819 8.257 1.00 61.69 124 GLU A C 1
ATOM 849 O O . GLU A 1 124 ? 17.655 54.605 7.562 1.00 59.56 124 GLU A O 1
ATOM 855 N N . LEU A 1 125 ? 19.029 56.048 8.601 1.00 59.61 125 LEU A N 1
ATOM 856 C CA . LEU A 1 125 ? 18.255 57.211 8.166 1.00 58.00 125 LEU A CA 1
ATOM 857 C C . LEU A 1 125 ? 18.140 57.243 6.640 1.00 57.16 125 LEU A C 1
ATOM 858 O O . LEU A 1 125 ? 17.041 57.354 6.092 1.00 52.20 125 LEU A O 1
ATOM 863 N N . VAL A 1 126 ? 19.275 57.126 5.956 1.00 52.57 126 VAL A N 1
ATOM 864 C CA . VAL A 1 126 ? 19.270 57.024 4.502 1.00 52.38 126 VAL A CA 1
ATOM 865 C C . VAL A 1 126 ? 18.481 55.806 4.028 1.00 54.50 126 VAL A C 1
ATOM 866 O O . VAL A 1 126 ? 17.793 55.861 3.009 1.00 54.95 126 VAL A O 1
ATOM 870 N N . LYS A 1 127 ? 18.578 54.710 4.773 1.00 52.81 127 LYS A N 1
ATOM 871 C CA . LYS A 1 127 ? 17.879 53.481 4.414 1.00 57.03 127 LYS A CA 1
ATOM 872 C C . LYS A 1 127 ? 16.360 53.665 4.445 1.00 57.30 127 LYS A C 1
ATOM 873 O O . LYS A 1 127 ? 15.658 53.316 3.492 1.00 57.56 127 LYS A O 1
ATOM 879 N N . ILE A 1 128 ? 15.859 54.216 5.545 1.00 53.79 128 ILE A N 1
ATOM 880 C CA . ILE A 1 128 ? 14.419 54.395 5.721 1.00 59.37 128 ILE A CA 1
ATOM 881 C C . ILE A 1 128 ? 13.839 55.494 4.822 1.00 57.17 128 ILE A C 1
ATOM 882 O O . ILE A 1 128 ? 12.666 55.447 4.458 1.00 54.66 128 ILE A O 1
ATOM 887 N N . TYR A 1 129 ? 14.665 56.468 4.456 1.00 51.12 129 TYR A N 1
ATOM 888 C CA . TYR A 1 129 ? 14.242 57.525 3.541 1.00 53.31 129 TYR A CA 1
ATOM 889 C C . TYR A 1 129 ? 13.678 56.919 2.252 1.00 55.56 129 TYR A C 1
ATOM 890 O O . TYR A 1 129 ? 12.893 57.551 1.548 1.00 51.63 129 TYR A O 1
ATOM 899 N N . GLU A 1 130 ? 14.054 55.677 1.964 1.00 60.56 130 GLU A N 1
ATOM 900 C CA . GLU A 1 130 ? 13.605 55.010 0.745 1.00 60.01 130 GLU A CA 1
ATOM 901 C C . GLU A 1 130 ? 12.530 53.955 1.010 1.00 61.98 130 GLU A C 1
ATOM 902 O O . GLU A 1 130 ? 11.991 53.355 0.083 1.00 66.12 130 GLU A O 1
ATOM 908 N N . LYS A 1 131 ? 12.210 53.746 2.282 1.00 61.68 131 LYS A N 1
ATOM 909 C CA . LYS A 1 131 ? 11.174 52.795 2.672 1.00 60.48 131 LYS A CA 1
ATOM 910 C C . LYS A 1 131 ? 9.770 53.372 2.464 1.00 60.52 131 LYS A C 1
ATOM 911 O O . LYS A 1 131 ? 9.611 54.580 2.277 1.00 56.52 131 LYS A O 1
ATOM 917 N N . PRO A 1 132 ? 8.744 52.503 2.491 1.00 62.58 132 PRO A N 1
ATOM 918 C CA . PRO A 1 132 ? 7.354 52.961 2.364 1.00 56.76 132 PRO A CA 1
ATOM 919 C C . PRO A 1 132 ? 6.932 53.798 3.570 1.00 55.33 132 PRO A C 1
ATOM 920 O O . PRO A 1 132 ? 6.149 54.735 3.433 1.00 53.25 132 PRO A O 1
ATOM 924 N N . GLU A 1 133 ? 7.445 53.458 4.745 1.00 56.84 133 GLU A N 1
ATOM 925 C CA . GLU A 1 133 ? 7.174 54.249 5.939 1.00 61.29 133 GLU A CA 1
ATOM 926 C C . GLU A 1 133 ? 7.434 55.729 5.650 1.00 57.93 133 GLU A C 1
ATOM 927 O O . GLU A 1 133 ? 6.768 56.615 6.197 1.00 53.43 133 GLU A O 1
ATOM 933 N N . ALA A 1 134 ? 8.405 55.990 4.780 1.00 52.96 134 ALA A N 1
ATOM 934 C CA . ALA A 1 134 ? 8.787 57.357 4.466 1.00 47.68 134 ALA A CA 1
ATOM 935 C C . ALA A 1 134 ? 7.893 57.974 3.394 1.00 41.39 134 ALA A C 1
ATOM 936 O O . ALA A 1 134 ? 7.506 59.131 3.512 1.00 40.70 134 ALA A O 1
ATOM 938 N N . GLN A 1 135 ? 7.572 57.214 2.349 1.00 40.75 135 GLN A N 1
ATOM 939 C CA . GLN A 1 135 ? 6.742 57.747 1.271 1.00 44.74 135 GLN A CA 1
ATOM 940 C C . GLN A 1 135 ? 5.394 58.198 1.798 1.00 40.70 135 GLN A C 1
ATOM 941 O O . GLN A 1 135 ? 4.798 59.123 1.259 1.00 40.00 135 GLN A O 1
ATOM 947 N N . GLU A 1 136 ? 4.914 57.532 2.845 1.00 40.43 136 GLU A N 1
ATOM 948 C CA . GLU A 1 136 ? 3.626 57.877 3.440 1.00 42.96 136 GLU A CA 1
ATOM 949 C C . GLU A 1 136 ? 3.624 59.329 3.919 1.00 40.94 136 GLU A C 1
ATOM 950 O O . GLU A 1 136 ? 2.565 59.931 4.105 1.00 35.08 136 GLU A O 1
ATOM 956 N N . LEU A 1 137 ? 4.816 59.892 4.099 1.00 34.13 137 LEU A N 1
ATOM 957 C CA . LEU A 1 137 ? 4.947 61.265 4.582 1.00 35.12 137 LEU A CA 1
ATOM 958 C C . LEU A 1 137 ? 5.168 62.261 3.437 1.00 31.17 137 LEU A C 1
ATOM 959 O O . LEU A 1 137 ? 5.315 63.462 3.661 1.00 31.15 137 LEU A O 1
ATOM 964 N N . MET A 1 138 ? 5.196 61.743 2.214 1.00 31.75 138 MET A N 1
ATOM 965 C CA . MET A 1 138 ? 5.461 62.544 1.027 1.00 31.80 138 MET A CA 1
ATOM 966 C C . MET A 1 138 ? 4.214 62.600 0.157 1.00 34.05 138 MET A C 1
ATOM 967 O O . MET A 1 138 ? 3.449 61.636 0.091 1.00 35.14 138 MET A O 1
ATOM 972 N N . SER A 1 139 ? 4.020 63.724 -0.522 1.00 32.08 139 SER A N 1
ATOM 973 C CA . SER A 1 139 ? 2.863 63.891 -1.393 1.00 35.13 139 SER A CA 1
ATOM 974 C C . SER A 1 139 ? 3.279 64.393 -2.771 1.00 30.38 139 SER A C 1
ATOM 975 O O . SER A 1 139 ? 3.936 65.431 -2.890 1.00 32.48 139 SER A O 1
ATOM 978 N N . GLU A 1 140 ? 2.902 63.655 -3.806 1.00 27.26 140 GLU A N 1
ATOM 979 C CA . GLU A 1 140 ? 3.099 64.122 -5.175 1.00 31.96 140 GLU A CA 1
ATOM 980 C C . GLU A 1 140 ? 1.753 64.465 -5.809 1.00 30.06 140 GLU A C 1
ATOM 981 O O . GLU A 1 140 ? 0.759 63.789 -5.575 1.00 31.15 140 GLU A O 1
ATOM 987 N N . THR A 1 141 ? 1.722 65.532 -6.594 1.00 30.07 141 THR A N 1
ATOM 988 C CA . THR A 1 141 ? 0.491 65.969 -7.233 1.00 28.65 141 THR A CA 1
ATOM 989 C C . THR A 1 141 ? 0.828 66.359 -8.666 1.00 29.51 141 THR A C 1
ATOM 990 O O . THR A 1 141 ? 1.994 66.607 -8.980 1.00 26.29 141 THR A O 1
ATOM 994 N N . TYR A 1 142 ? -0.179 66.429 -9.529 1.00 24.52 142 TYR A N 1
ATOM 995 C CA . TYR A 1 142 ? 0.040 66.942 -10.873 1.00 26.04 142 TYR A CA 1
ATOM 996 C C . TYR A 1 142 ? 0.689 68.332 -10.871 1.00 27.97 142 TYR A C 1
ATOM 997 O O . TYR A 1 142 ? 1.630 68.579 -11.622 1.00 25.91 142 TYR A O 1
ATOM 1006 N N . GLU A 1 143 ? 0.181 69.239 -10.038 1.00 25.06 143 GLU A N 1
ATOM 1007 C CA . GLU A 1 143 ? 0.730 70.590 -9.952 1.00 27.64 143 GLU A CA 1
ATOM 1008 C C . GLU A 1 143 ? 2.248 70.563 -9.717 1.00 27.05 143 GLU A C 1
ATOM 1009 O O . GLU A 1 143 ? 3.014 71.300 -10.344 1.00 25.51 143 GLU A O 1
ATOM 1015 N N . LEU A 1 144 ? 2.675 69.717 -8.796 1.00 24.34 144 LEU A N 1
ATOM 1016 C CA . LEU A 1 144 ? 4.093 69.629 -8.464 1.00 28.72 144 LEU A CA 1
ATOM 1017 C C . LEU A 1 144 ? 4.861 68.968 -9.609 1.00 25.23 144 LEU A C 1
ATOM 1018 O O . LEU A 1 144 ? 6.036 69.284 -9.844 1.00 25.36 144 LEU A O 1
ATOM 1023 N N . ALA A 1 145 ? 4.209 68.048 -10.314 1.00 21.73 145 ALA A N 1
ATOM 1024 C CA . ALA A 1 145 ? 4.863 67.356 -11.433 1.00 26.07 145 ALA A CA 1
ATOM 1025 C C . ALA A 1 145 ? 5.156 68.328 -12.549 1.00 27.34 145 ALA A C 1
ATOM 1026 O O . ALA A 1 145 ? 6.243 68.321 -13.131 1.00 23.17 145 ALA A O 1
ATOM 1028 N N . GLU A 1 146 ? 4.166 69.155 -12.860 1.00 24.44 146 GLU A N 1
ATOM 1029 C CA . GLU A 1 146 ? 4.290 70.109 -13.940 1.00 26.39 146 GLU A CA 1
ATOM 1030 C C . GLU A 1 146 ? 5.425 71.070 -13.634 1.00 28.25 146 GLU A C 1
ATOM 1031 O O . GLU A 1 146 ? 6.244 71.369 -14.498 1.00 27.33 146 GLU A O 1
ATOM 1037 N N . GLU A 1 147 ? 5.468 71.559 -12.398 1.00 23.55 147 GLU A N 1
ATOM 1038 C CA . GLU A 1 147 ? 6.543 72.453 -12.000 1.00 27.87 147 GLU A CA 1
ATOM 1039 C C . GLU A 1 147 ? 7.895 71.729 -12.065 1.00 25.48 147 GLU A C 1
ATOM 1040 O O . GLU A 1 147 ? 8.899 72.299 -12.490 1.00 22.87 147 GLU A O 1
ATOM 1046 N N . CYS A 1 148 ? 7.918 70.483 -11.614 1.00 23.14 148 CYS A N 1
ATOM 1047 C CA . CYS A 1 148 ? 9.164 69.712 -11.602 1.00 24.43 148 CYS A CA 1
ATOM 1048 C C . CYS A 1 148 ? 9.762 69.637 -13.013 1.00 24.12 148 CYS A C 1
ATOM 1049 O O . CYS A 1 148 ? 10.943 69.926 -13.227 1.00 23.29 148 CYS A O 1
ATOM 1052 N N . LEU A 1 149 ? 8.935 69.264 -13.979 1.00 21.86 149 LEU A N 1
ATO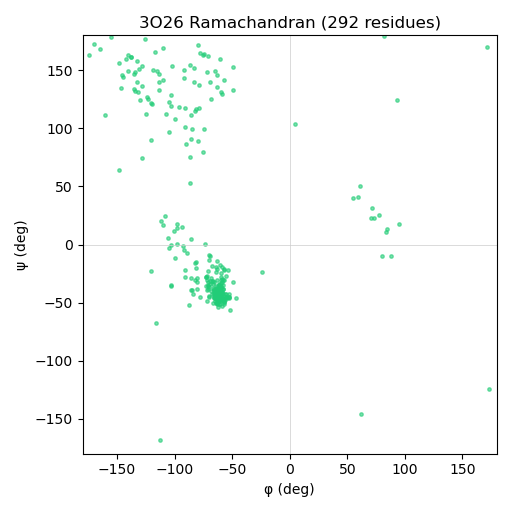M 1053 C CA . LEU A 1 149 ? 9.406 69.144 -15.353 1.00 23.46 149 LEU A CA 1
ATOM 1054 C C . LEU A 1 149 ? 9.821 70.486 -15.952 1.00 26.18 149 LEU A C 1
ATOM 1055 O O . LEU A 1 149 ? 10.836 70.562 -16.650 1.00 23.17 149 LEU A O 1
ATOM 1060 N N . LYS A 1 150 ? 9.075 71.551 -15.643 1.00 23.88 150 LYS A N 1
ATOM 1061 C CA . LYS A 1 150 ? 9.425 72.882 -16.134 1.00 25.05 150 LYS A CA 1
ATOM 1062 C C . LYS A 1 150 ? 10.783 73.352 -15.634 1.00 22.89 150 LYS A C 1
ATOM 1063 O O . LYS A 1 150 ? 11.479 74.082 -16.319 1.00 23.44 150 LYS A O 1
ATOM 1069 N N . ILE A 1 151 ? 11.137 72.971 -14.416 1.00 20.97 151 ILE A N 1
ATOM 1070 C CA . ILE A 1 151 ? 12.397 73.414 -13.835 1.00 20.05 151 ILE A CA 1
ATOM 1071 C C . ILE A 1 151 ? 13.540 72.474 -14.225 1.00 20.67 151 ILE A C 1
ATOM 1072 O O . ILE A 1 151 ? 14.568 72.916 -14.731 1.00 21.18 151 ILE A O 1
ATOM 1077 N N . ASN A 1 152 ? 13.336 71.180 -13.985 1.00 21.10 152 ASN A N 1
ATOM 1078 C CA . ASN A 1 152 ? 14.375 70.166 -14.162 1.00 21.44 152 ASN A CA 1
ATOM 1079 C C . ASN A 1 152 ? 14.705 69.858 -15.615 1.00 22.59 152 ASN A C 1
ATOM 1080 O O . ASN A 1 152 ? 15.812 69.417 -15.922 1.00 23.31 152 ASN A O 1
ATOM 1085 N N . TYR A 1 153 ? 13.737 70.046 -16.503 1.00 21.94 153 TYR A N 1
ATOM 1086 C CA . TYR A 1 153 ? 13.962 69.754 -17.915 1.00 20.43 153 TYR A CA 1
ATOM 1087 C C . TYR A 1 153 ? 13.858 71.009 -18.779 1.00 22.30 153 TYR A C 1
ATOM 1088 O O . TYR A 1 153 ? 14.847 71.471 -19.325 1.00 20.41 153 TYR A O 1
ATOM 1097 N N . ASN A 1 154 ? 12.669 71.587 -18.892 1.00 22.51 154 ASN A N 1
ATOM 1098 C CA . ASN A 1 154 ? 12.538 72.750 -19.763 1.00 20.96 154 ASN A CA 1
ATOM 1099 C C . ASN A 1 154 ? 13.427 73.913 -19.359 1.00 21.84 154 ASN A C 1
ATOM 1100 O O . ASN A 1 154 ? 13.939 74.625 -20.215 1.00 21.95 154 ASN A O 1
ATOM 1105 N N . GLY A 1 155 ? 13.614 74.107 -18.057 1.00 21.11 155 GLY A N 1
ATOM 1106 C CA . GLY A 1 155 ? 14.460 75.190 -17.585 1.00 21.63 155 GLY A CA 1
ATOM 1107 C C . GLY A 1 155 ? 15.909 75.016 -18.014 1.00 20.46 155 GLY A C 1
ATOM 1108 O O . GLY A 1 155 ? 16.598 75.978 -18.346 1.00 19.88 155 GLY A O 1
ATOM 1109 N N . VAL A 1 156 ? 16.383 73.779 -17.993 1.00 21.38 156 VAL A N 1
ATOM 1110 C CA . VAL A 1 156 ? 17.744 73.494 -18.448 1.00 19.39 156 VAL A CA 1
ATOM 1111 C C . VAL A 1 156 ? 17.868 73.821 -19.938 1.00 20.94 156 VAL A C 1
ATOM 1112 O O . VAL A 1 156 ? 18.849 74.426 -20.374 1.00 20.61 156 VAL A O 1
ATOM 1116 N N . LYS A 1 157 ? 16.864 73.447 -20.722 1.00 19.56 157 LYS A N 1
ATOM 1117 C CA . LYS A 1 157 ? 16.898 73.768 -22.149 1.00 23.88 157 LYS A CA 1
ATOM 1118 C C . LYS A 1 157 ? 16.958 75.279 -22.397 1.00 23.05 157 LYS A C 1
ATOM 1119 O O . LYS A 1 157 ? 17.709 75.733 -23.260 1.00 23.32 157 LYS A O 1
ATOM 1125 N N . SER A 1 158 ? 16.159 76.060 -21.660 1.00 22.72 158 SER A N 1
ATOM 1126 C CA . SER A 1 158 ? 16.108 77.509 -21.898 1.00 20.57 158 SER A CA 1
ATOM 1127 C C . SER A 1 158 ? 17.420 78.191 -21.550 1.00 19.71 158 SER A C 1
ATOM 1128 O O . SER A 1 158 ? 17.945 78.974 -22.331 1.00 23.28 158 SER A O 1
ATOM 1131 N N . VAL A 1 159 ? 17.936 77.913 -20.358 1.00 18.98 159 VAL A N 1
ATOM 1132 C CA . VAL A 1 159 ? 19.190 78.510 -19.914 1.00 19.30 159 VAL A CA 1
ATOM 1133 C C . VAL A 1 159 ? 20.331 78.130 -20.860 1.00 20.77 159 VAL A C 1
ATOM 1134 O O . VAL A 1 159 ? 21.168 78.958 -21.201 1.00 19.38 159 VAL A O 1
ATOM 1138 N N . THR A 1 160 ? 20.375 76.857 -21.253 1.00 20.89 160 THR A N 1
ATOM 1139 C CA . THR A 1 160 ? 21.405 76.400 -22.165 1.00 21.04 160 THR A CA 1
ATOM 1140 C C . THR A 1 160 ? 21.298 77.112 -23.506 1.00 20.59 160 THR A C 1
ATOM 1141 O O . THR A 1 160 ? 22.291 77.604 -24.028 1.00 20.20 160 THR A O 1
ATOM 1145 N N . GLU A 1 161 ? 20.091 77.207 -24.056 1.00 21.74 161 GLU A N 1
ATOM 1146 C CA . GLU A 1 161 ? 19.919 77.883 -25.342 1.00 23.80 161 GLU A CA 1
ATOM 1147 C C . GLU A 1 161 ? 20.391 79.338 -25.299 1.00 24.46 161 GLU A C 1
ATOM 1148 O O . GLU A 1 161 ? 21.050 79.822 -26.233 1.00 24.49 161 GLU A O 1
ATOM 1154 N N . VAL A 1 162 ? 20.085 80.032 -24.206 1.00 22.80 162 VAL A N 1
ATOM 1155 C CA . VAL A 1 162 ? 20.418 81.455 -24.109 1.00 23.40 162 VAL A CA 1
ATOM 1156 C C . VAL A 1 162 ? 21.917 81.685 -24.006 1.00 24.64 162 VAL A C 1
ATOM 1157 O O . VAL A 1 162 ? 22.428 82.700 -24.467 1.00 23.90 162 VAL A O 1
ATOM 1161 N N . LEU A 1 163 ? 22.622 80.737 -23.393 1.00 20.87 163 LEU A N 1
ATOM 1162 C CA . LEU A 1 163 ? 24.032 80.929 -23.078 1.00 22.16 163 LEU A CA 1
ATOM 1163 C C . LEU A 1 163 ? 24.980 80.267 -24.065 1.00 21.76 163 LEU A C 1
ATOM 1164 O O . LEU A 1 163 ? 26.180 80.513 -24.040 1.00 22.24 163 LEU A O 1
ATOM 1169 N N . ILE A 1 164 ? 24.444 79.423 -24.929 1.00 22.04 164 ILE A N 1
ATOM 1170 C CA . ILE A 1 164 ? 25.260 78.783 -25.955 1.00 23.11 164 ILE A CA 1
ATOM 1171 C C . ILE A 1 164 ? 26.086 79.771 -26.795 1.00 23.14 164 ILE A C 1
ATOM 1172 O O . ILE A 1 164 ? 27.271 79.543 -27.010 1.00 23.56 164 ILE A O 1
ATOM 1177 N N . PRO A 1 165 ? 25.482 80.882 -27.261 1.00 24.81 165 PRO A N 1
ATOM 1178 C CA . PRO A 1 165 ? 26.289 81.844 -28.027 1.00 24.42 165 PRO A CA 1
ATOM 1179 C C . PRO A 1 165 ? 27.473 82.416 -27.250 1.00 25.17 165 PRO A C 1
ATOM 1180 O O . PRO A 1 165 ? 28.473 82.766 -27.867 1.00 26.79 165 PRO A O 1
ATOM 1184 N N . LEU A 1 166 ? 27.384 82.502 -25.928 1.00 23.79 166 LEU A N 1
ATOM 1185 C CA . LEU A 1 166 ? 28.537 82.972 -25.147 1.00 21.93 166 LEU A CA 1
ATOM 1186 C C . LEU A 1 166 ? 29.568 81.866 -24.929 1.00 24.92 166 LEU A C 1
ATOM 1187 O O . LEU A 1 166 ? 30.780 82.119 -24.955 1.00 26.34 166 LEU A O 1
ATOM 1192 N N . LEU A 1 167 ? 29.086 80.647 -24.699 1.00 21.29 167 LEU A N 1
ATOM 1193 C CA . LEU A 1 167 ? 29.977 79.489 -24.599 1.00 21.51 167 LEU A CA 1
ATOM 1194 C C . LEU A 1 167 ? 30.731 79.266 -25.907 1.00 23.55 167 LEU A C 1
ATOM 1195 O O . LEU A 1 167 ? 31.893 78.843 -25.892 1.00 24.75 167 LEU A O 1
ATOM 1200 N N . GLN A 1 168 ? 30.081 79.543 -27.038 1.00 21.77 168 GLN A N 1
ATOM 1201 C CA . GLN A 1 168 ? 30.766 79.477 -28.336 1.00 25.80 168 GLN A CA 1
ATOM 1202 C C . GLN A 1 168 ? 32.010 80.378 -28.417 1.00 27.89 168 GLN A C 1
ATOM 1203 O O . GLN A 1 168 ? 32.876 80.162 -29.263 1.00 26.88 168 GLN A O 1
ATOM 1209 N N . LEU A 1 169 ? 32.088 81.382 -27.548 1.00 24.18 169 LEU A N 1
ATOM 1210 C CA . LEU A 1 169 ? 33.197 82.335 -27.569 1.00 26.16 169 LEU A CA 1
ATOM 1211 C C . LEU A 1 169 ? 34.370 81.873 -26.710 1.00 30.52 169 LEU A C 1
ATOM 1212 O O . LEU A 1 169 ? 35.438 82.485 -26.720 1.00 28.99 169 LEU A O 1
ATOM 1217 N N . SER A 1 170 ? 34.165 80.792 -25.964 1.00 26.96 170 SER A N 1
ATOM 1218 C CA . SER A 1 170 ? 35.209 80.227 -25.121 1.00 29.06 170 SER A CA 1
ATOM 1219 C C . SER A 1 170 ? 36.131 79.303 -25.930 1.00 29.93 170 SER A C 1
ATOM 1220 O O . SER A 1 170 ? 35.719 78.705 -26.924 1.00 28.98 170 SER A O 1
ATOM 1223 N N . ASP A 1 171 ? 37.384 79.185 -25.510 1.00 29.66 171 ASP A N 1
ATOM 1224 C CA . ASP A 1 171 ? 38.282 78.242 -26.165 1.00 31.99 171 ASP A CA 1
ATOM 1225 C C . ASP A 1 171 ? 38.055 76.837 -25.624 1.00 30.93 171 ASP A C 1
ATOM 1226 O O . ASP A 1 171 ? 38.513 75.856 -26.210 1.00 30.11 171 ASP A O 1
ATOM 1231 N N . SER A 1 172 ? 37.355 76.736 -24.496 1.00 28.34 172 SER A N 1
ATOM 1232 C CA . SER A 1 172 ? 37.102 75.428 -23.892 1.00 28.54 172 SER A CA 1
ATOM 1233 C C . SER A 1 172 ? 35.753 75.380 -23.161 1.00 27.49 172 SER A C 1
ATOM 1234 O O . SER A 1 172 ? 35.721 75.192 -21.952 1.00 25.14 172 SER A O 1
ATOM 1237 N N . PRO A 1 173 ? 34.635 75.529 -23.896 1.00 24.06 173 PRO A N 1
ATOM 1238 C CA . PRO A 1 173 ? 33.315 75.596 -23.236 1.00 23.48 173 PRO A CA 1
ATOM 1239 C C . PRO A 1 173 ? 32.863 74.276 -22.612 1.00 24.75 173 PRO A C 1
ATOM 1240 O O . PRO A 1 173 ? 33.078 73.198 -23.185 1.00 24.04 173 PRO A O 1
ATOM 1244 N N . ARG A 1 174 ? 32.259 74.354 -21.429 1.00 24.38 174 ARG A N 1
ATOM 1245 C CA . ARG A 1 174 ? 31.757 73.161 -20.760 1.00 23.06 174 ARG A CA 1
ATOM 1246 C C . ARG A 1 174 ? 30.334 73.414 -20.266 1.00 23.02 174 ARG A C 1
ATOM 1247 O O . ARG A 1 174 ? 30.026 74.501 -19.771 1.00 24.10 174 ARG A O 1
ATOM 1255 N N . ILE A 1 175 ? 29.482 72.408 -20.403 1.00 19.96 175 ILE A N 1
ATOM 1256 C CA . ILE A 1 175 ? 28.166 72.410 -19.765 1.00 21.23 175 ILE A CA 1
ATOM 1257 C C . ILE A 1 175 ? 28.059 71.173 -18.885 1.00 22.32 175 ILE A C 1
ATOM 1258 O O . ILE A 1 175 ? 28.275 70.039 -19.345 1.00 22.75 175 ILE A O 1
ATOM 1263 N N . VAL A 1 176 ? 27.747 71.380 -17.614 1.00 20.55 176 VAL A N 1
ATOM 1264 C CA . VAL A 1 176 ? 27.567 70.253 -16.709 1.00 20.60 176 VAL A CA 1
ATOM 1265 C C . VAL A 1 176 ? 26.148 70.281 -16.173 1.00 21.23 176 VAL A C 1
ATOM 1266 O O . VAL A 1 176 ? 25.734 71.262 -15.558 1.00 23.00 176 VAL A O 1
ATOM 1270 N N . ASN A 1 177 ? 25.398 69.213 -16.418 1.00 21.01 177 ASN A N 1
ATOM 1271 C CA . ASN A 1 177 ? 24.028 69.123 -15.924 1.00 21.32 177 ASN A CA 1
ATOM 1272 C C . ASN A 1 177 ? 23.997 68.195 -14.713 1.00 24.64 177 ASN A C 1
ATOM 1273 O O . ASN A 1 177 ? 24.519 67.071 -14.756 1.00 23.30 177 ASN A O 1
ATOM 1278 N N . VAL A 1 178 ? 23.402 68.664 -13.624 1.00 21.42 178 VAL A N 1
ATOM 1279 C CA . VAL A 1 178 ? 23.372 67.872 -12.409 1.00 20.67 178 VAL A CA 1
ATOM 1280 C C . VAL A 1 178 ? 22.177 66.937 -12.455 1.00 25.86 178 VAL A C 1
ATOM 1281 O O . VAL A 1 178 ? 21.020 67.376 -12.409 1.00 24.11 178 VAL A O 1
ATOM 1285 N N . SER A 1 179 ? 22.455 65.642 -12.571 1.00 22.15 179 SER A N 1
ATOM 1286 C CA . SER A 1 179 ? 21.399 64.655 -12.756 1.00 22.82 179 SER A CA 1
ATOM 1287 C C . SER A 1 179 ? 21.303 63.750 -11.530 1.00 27.24 179 SER A C 1
ATOM 1288 O O . SER A 1 179 ? 21.895 64.040 -10.490 1.00 27.75 179 SER A O 1
ATOM 1291 N N . SER A 1 180 ? 20.554 62.659 -11.656 1.00 26.47 180 SER A N 1
ATOM 1292 C CA . SER A 1 180 ? 20.411 61.696 -10.573 1.00 28.75 180 SER A CA 1
ATOM 1293 C C . SER A 1 180 ? 20.406 60.284 -11.132 1.00 28.75 180 SER A C 1
ATOM 1294 O O . SER A 1 180 ? 19.930 60.045 -12.244 1.00 27.69 180 SER A O 1
ATOM 1297 N N . SER A 1 181 ? 20.904 59.333 -10.348 1.00 28.27 181 SER A N 1
ATOM 1298 C CA . SER A 1 181 ? 20.937 57.951 -10.805 1.00 30.42 181 SER A CA 1
ATOM 1299 C C . SER A 1 181 ? 19.529 57.372 -10.923 1.00 33.42 181 SER A C 1
ATOM 1300 O O . SER A 1 181 ? 19.322 56.375 -11.612 1.00 34.51 181 SER A O 1
ATOM 1303 N N . THR A 1 182 ? 18.555 58.002 -10.266 1.00 32.90 182 THR A N 1
ATOM 1304 C CA . THR A 1 182 ? 17.166 57.562 -10.399 1.00 31.72 182 THR A CA 1
ATOM 1305 C C . THR A 1 182 ? 16.627 57.851 -11.801 1.00 31.48 182 THR A C 1
ATOM 1306 O O . THR A 1 182 ? 15.545 57.391 -12.169 1.00 31.77 182 THR A O 1
ATOM 1310 N N . GLY A 1 183 ? 17.390 58.610 -12.578 1.00 29.21 183 GLY A N 1
ATOM 1311 C CA . GLY A 1 183 ? 17.052 58.877 -13.964 1.00 29.71 183 GLY A CA 1
ATOM 1312 C C . GLY A 1 183 ? 17.558 57.804 -14.919 1.00 29.35 183 GLY A C 1
ATOM 1313 O O . GLY A 1 183 ? 17.411 57.920 -16.132 1.00 28.36 183 GLY A O 1
ATOM 1314 N N . SER A 1 184 ? 18.147 56.742 -14.379 1.00 33.51 184 SER A N 1
ATOM 1315 C CA . SER A 1 184 ? 18.656 55.664 -15.229 1.00 32.89 184 SER A CA 1
ATOM 1316 C C . SER A 1 184 ? 17.521 54.964 -15.963 1.00 34.79 184 SER A C 1
ATOM 1317 O O . SER A 1 184 ? 16.411 54.885 -15.457 1.00 31.96 184 SER A O 1
ATOM 1320 N N . LEU A 1 185 ? 17.802 54.454 -17.158 1.00 32.81 185 LEU A N 1
ATOM 1321 C CA . LEU A 1 185 ? 16.776 53.771 -17.933 1.00 37.02 1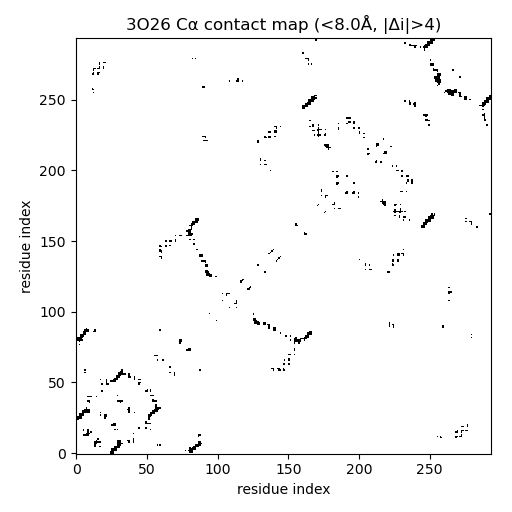85 LEU A CA 1
ATOM 1322 C C . LEU A 1 185 ? 16.154 52.587 -17.188 1.00 38.15 185 LEU A C 1
ATOM 1323 O O . LEU A 1 185 ? 15.035 52.175 -17.497 1.00 39.12 185 LEU A O 1
ATOM 1328 N N . LYS A 1 186 ? 16.862 52.049 -16.201 1.00 35.90 186 LYS A N 1
ATOM 1329 C CA . LYS A 1 186 ? 16.329 50.909 -15.450 1.00 39.62 186 LYS A CA 1
ATOM 1330 C C . LYS A 1 186 ? 15.055 51.285 -14.704 1.00 41.48 186 LYS A C 1
ATOM 1331 O O . LYS A 1 186 ? 14.252 50.425 -14.358 1.00 38.67 186 LYS A O 1
ATOM 1337 N N . TYR A 1 187 ? 14.859 52.575 -14.470 1.00 37.72 187 TYR A N 1
ATOM 1338 C CA . TYR A 1 187 ? 13.712 53.011 -13.692 1.00 40.13 187 TYR A CA 1
ATOM 1339 C C . TYR A 1 187 ? 12.605 53.586 -14.562 1.00 38.66 187 TYR A C 1
ATOM 1340 O O . TYR A 1 187 ? 11.566 54.005 -14.050 1.00 39.35 187 TYR A O 1
ATOM 1349 N N . VAL A 1 188 ? 12.836 53.616 -15.874 1.00 39.05 188 VAL A N 1
ATOM 1350 C CA . VAL A 1 188 ? 11.818 54.069 -16.817 1.00 35.72 188 VAL A CA 1
ATOM 1351 C C . VAL A 1 188 ? 10.895 52.901 -17.163 1.00 40.28 188 VAL A C 1
ATOM 1352 O O . VAL A 1 188 ? 11.216 52.049 -18.002 1.00 38.89 188 VAL A O 1
ATOM 1356 N N . SER A 1 189 ? 9.745 52.886 -16.501 1.00 36.79 189 SER A N 1
ATOM 1357 C CA . SER A 1 189 ? 8.799 51.777 -16.556 1.00 40.75 189 SER A CA 1
ATOM 1358 C C . SER A 1 189 ? 7.841 51.855 -17.727 1.00 38.95 189 SER A C 1
ATOM 1359 O O . SER A 1 189 ? 7.490 50.833 -18.308 1.00 39.26 189 SER A O 1
ATOM 1362 N N . ASN A 1 190 ? 7.382 53.060 -18.049 1.00 33.99 190 ASN A N 1
ATOM 1363 C CA . ASN A 1 190 ? 6.445 53.222 -19.151 1.00 36.70 190 ASN A CA 1
ATOM 1364 C C . ASN A 1 190 ? 7.072 52.706 -20.447 1.00 40.82 190 ASN A C 1
ATOM 1365 O O . ASN A 1 190 ? 8.211 53.058 -20.786 1.00 34.13 190 ASN A O 1
ATOM 1370 N N . GLU A 1 191 ? 6.341 51.852 -21.157 1.00 38.40 191 GLU A N 1
ATOM 1371 C CA . GLU A 1 191 ? 6.899 51.171 -22.321 1.00 39.07 191 GLU A CA 1
ATOM 1372 C C . GLU A 1 191 ? 7.227 52.117 -23.465 1.00 34.94 191 GLU A C 1
ATOM 1373 O O . GLU A 1 191 ? 8.269 51.991 -24.102 1.00 38.89 191 GLU A O 1
ATOM 1379 N N . THR A 1 192 ? 6.333 53.055 -23.730 1.00 37.57 192 THR A N 1
ATOM 1380 C CA . THR A 1 192 ? 6.566 54.023 -24.785 1.00 36.39 192 THR A CA 1
ATOM 1381 C C . THR A 1 192 ? 7.793 54.886 -24.456 1.00 38.90 192 THR A C 1
ATOM 1382 O O . THR A 1 192 ? 8.658 55.095 -25.306 1.00 35.75 192 THR A O 1
ATOM 1386 N N . ALA A 1 193 ? 7.866 55.377 -23.222 1.00 32.76 193 ALA A N 1
ATOM 1387 C CA . ALA A 1 193 ? 8.987 56.213 -22.800 1.00 31.12 193 ALA A CA 1
ATOM 1388 C C . ALA A 1 193 ? 10.306 55.451 -22.879 1.00 35.05 193 ALA A C 1
ATOM 1389 O O . ALA A 1 193 ? 11.322 55.992 -23.313 1.00 31.46 193 ALA A O 1
ATOM 1391 N N . LEU A 1 194 ? 10.289 54.194 -22.450 1.00 32.74 194 LEU A N 1
ATOM 1392 C CA . LEU A 1 194 ? 11.492 53.380 -22.463 1.00 33.55 194 LEU A CA 1
ATOM 1393 C C . LEU A 1 194 ? 11.963 53.183 -23.894 1.00 33.98 194 LEU A C 1
ATOM 1394 O O . LEU A 1 194 ? 13.163 53.207 -24.182 1.00 35.51 194 LEU A O 1
ATOM 1399 N N . GLU A 1 195 ? 11.010 53.000 -24.796 1.00 36.10 195 GLU A N 1
ATOM 1400 C CA . GLU A 1 195 ? 11.347 52.792 -26.190 1.00 39.24 195 GLU A CA 1
ATOM 1401 C C . GLU A 1 195 ? 12.009 54.019 -26.800 1.00 38.08 195 GLU A C 1
ATOM 1402 O O . GLU A 1 195 ? 12.955 53.899 -27.574 1.00 35.78 195 GLU A O 1
ATOM 1408 N N . ILE A 1 196 ? 11.508 55.203 -26.464 1.00 32.49 196 ILE A N 1
ATOM 1409 C CA . ILE A 1 196 ? 12.092 56.427 -26.998 1.00 30.72 196 ILE A CA 1
ATOM 1410 C C . ILE A 1 196 ? 13.455 56.743 -26.379 1.00 30.19 196 ILE A C 1
ATOM 1411 O O . ILE A 1 196 ? 14.421 57.012 -27.091 1.00 28.67 196 ILE A O 1
ATOM 1416 N N . LEU A 1 197 ? 13.537 56.698 -25.053 1.00 29.03 197 LEU A N 1
ATOM 1417 C CA . LEU A 1 197 ? 14.755 57.084 -24.356 1.00 27.72 197 LEU A CA 1
ATOM 1418 C C . LEU A 1 197 ? 15.861 56.049 -24.531 1.00 31.67 197 LEU A C 1
ATOM 1419 O O . LEU A 1 197 ? 17.039 56.392 -24.493 1.00 29.41 197 LEU A O 1
ATOM 1424 N N . GLY A 1 198 ? 15.475 54.791 -24.731 1.00 30.26 198 GLY A N 1
ATOM 1425 C CA . GLY A 1 198 ? 16.434 53.719 -24.942 1.00 36.98 198 GLY A CA 1
ATOM 1426 C C . GLY A 1 198 ? 16.971 53.579 -26.364 1.00 39.49 198 GLY A C 1
ATOM 1427 O O . GLY A 1 198 ? 17.980 52.898 -26.578 1.00 40.04 198 GLY A O 1
ATOM 1428 N N . ASP A 1 199 ? 16.304 54.210 -27.332 1.00 33.66 199 ASP A N 1
ATOM 1429 C CA . ASP A 1 199 ? 16.743 54.196 -28.732 1.00 28.40 199 ASP A CA 1
ATOM 1430 C C . ASP A 1 199 ? 17.732 55.340 -28.939 1.00 31.53 199 ASP A C 1
ATOM 1431 O O . ASP A 1 199 ? 17.396 56.396 -29.510 1.00 32.11 199 ASP A O 1
ATOM 1436 N N . GLY A 1 200 ? 18.947 55.137 -28.441 1.00 30.67 200 GLY A N 1
ATOM 1437 C CA . GLY A 1 200 ? 19.973 56.162 -28.462 1.00 31.47 200 GLY A CA 1
ATOM 1438 C C . GLY A 1 200 ? 20.216 56.749 -29.841 1.00 32.33 200 GLY A C 1
ATOM 1439 O O . GLY A 1 200 ? 20.316 57.974 -29.999 1.00 31.60 200 GLY A O 1
ATOM 1440 N N . ASP A 1 201 ? 20.316 55.885 -30.848 1.00 25.86 201 ASP A N 1
ATOM 1441 C CA . ASP A 1 201 ? 20.605 56.356 -32.207 1.00 29.17 201 ASP A CA 1
ATOM 1442 C C . ASP A 1 201 ? 19.567 57.317 -32.761 1.00 26.50 201 ASP A C 1
ATOM 1443 O O . ASP A 1 201 ? 19.879 58.105 -33.654 1.00 26.78 201 ASP A O 1
ATOM 1448 N N . ALA A 1 202 ? 18.343 57.248 -32.242 1.00 27.25 202 ALA A N 1
ATOM 1449 C CA . ALA A 1 202 ? 17.223 58.037 -32.780 1.00 25.27 202 ALA A CA 1
ATOM 1450 C C . ALA A 1 202 ? 16.822 59.222 -31.898 1.00 26.42 202 ALA A C 1
ATOM 1451 O O . ALA A 1 202 ? 15.828 59.900 -32.183 1.00 24.47 202 ALA A O 1
ATOM 1453 N N . LEU A 1 203 ? 17.584 59.469 -30.833 1.00 24.32 203 LEU A N 1
ATOM 1454 C CA . LEU A 1 203 ? 17.280 60.561 -29.910 1.00 28.09 203 LEU A CA 1
ATOM 1455 C C . LEU A 1 203 ? 17.285 61.912 -30.600 1.00 26.75 203 LEU A C 1
ATOM 1456 O O . LEU A 1 203 ? 18.228 62.248 -31.319 1.00 25.77 203 LEU A O 1
ATOM 1461 N N . THR A 1 204 ? 16.232 62.692 -30.368 1.00 25.85 204 THR A N 1
ATOM 1462 C CA . THR A 1 204 ? 16.209 64.093 -30.763 1.00 23.98 204 THR A CA 1
ATOM 1463 C C . THR A 1 204 ? 15.531 64.871 -29.650 1.00 24.27 204 THR A C 1
ATOM 1464 O O . THR A 1 204 ? 14.845 64.289 -28.810 1.00 24.19 204 THR A O 1
ATOM 1468 N N . GLU A 1 205 ? 15.704 66.184 -29.649 1.00 22.33 205 GLU A N 1
ATOM 1469 C CA . GLU A 1 205 ? 15.073 67.002 -28.627 1.00 28.17 205 GLU A CA 1
ATOM 1470 C C . GLU A 1 205 ? 13.560 66.861 -28.719 1.00 26.64 205 GLU A C 1
ATOM 1471 O O . GLU A 1 205 ? 12.864 66.789 -27.707 1.00 24.40 205 GLU A O 1
ATOM 1477 N N . GLU A 1 206 ? 13.054 66.807 -29.945 1.00 25.89 206 GLU A N 1
ATOM 1478 C CA . GLU A 1 206 ? 11.618 66.672 -30.175 1.00 28.94 206 GLU A CA 1
ATOM 1479 C C . GLU A 1 206 ? 11.046 65.373 -29.613 1.00 29.67 206 GLU A C 1
ATOM 1480 O O . GLU A 1 206 ? 9.942 65.354 -29.054 1.00 25.16 206 GLU A O 1
ATOM 1486 N N . ARG A 1 207 ? 11.786 64.277 -29.757 1.00 24.10 207 ARG A N 1
ATOM 1487 C CA . ARG A 1 207 ? 11.304 63.011 -29.233 1.00 25.13 207 ARG A CA 1
ATOM 1488 C C . ARG A 1 207 ? 11.352 62.990 -27.706 1.00 25.53 207 ARG A C 1
ATOM 1489 O O . ARG A 1 207 ? 10.477 62.414 -27.069 1.00 27.40 207 ARG A O 1
ATOM 1497 N N . ILE A 1 208 ? 12.353 63.643 -27.121 1.00 23.23 208 ILE A N 1
ATOM 1498 C CA . ILE A 1 208 ? 12.440 63.717 -25.667 1.00 22.76 208 ILE A CA 1
ATOM 1499 C C . ILE A 1 208 ? 11.299 64.572 -25.125 1.00 26.91 208 ILE A C 1
ATOM 1500 O O . ILE A 1 208 ? 10.705 64.244 -24.094 1.00 26.12 208 ILE A O 1
ATOM 1505 N N . ASP A 1 209 ? 10.990 65.662 -25.828 1.00 25.43 209 ASP A N 1
ATOM 1506 C CA . ASP A 1 209 ? 9.859 66.508 -25.449 1.00 27.58 209 ASP A CA 1
ATOM 1507 C C . ASP A 1 209 ? 8.577 65.671 -25.435 1.00 28.50 209 ASP A C 1
ATOM 1508 O O . ASP A 1 209 ? 7.720 65.862 -24.578 1.00 30.19 209 ASP A O 1
ATOM 1513 N N . MET A 1 210 ? 8.443 64.751 -26.391 1.00 27.83 210 MET A N 1
ATOM 1514 C CA . MET A 1 210 ? 7.271 63.876 -26.454 1.00 27.58 210 MET A CA 1
ATOM 1515 C C . MET A 1 210 ? 7.125 63.064 -25.183 1.00 29.59 210 MET A C 1
ATOM 1516 O O . MET A 1 210 ? 6.017 62.848 -24.702 1.00 28.36 210 MET A O 1
ATOM 1521 N N . VAL A 1 211 ? 8.245 62.580 -24.662 1.00 25.97 211 VAL A N 1
ATOM 1522 C CA . VAL A 1 211 ? 8.214 61.770 -23.450 1.00 27.62 211 VAL A CA 1
ATOM 1523 C C . VAL A 1 211 ? 7.742 62.620 -22.282 1.00 27.09 211 VAL A C 1
ATOM 1524 O O . VAL A 1 211 ? 6.895 62.190 -21.491 1.00 28.10 211 VAL A O 1
ATOM 1528 N N . VAL A 1 212 ? 8.291 63.828 -22.182 1.00 25.08 212 VAL A N 1
ATOM 1529 C CA . VAL A 1 212 ? 7.885 64.762 -21.142 1.00 25.65 212 VAL A CA 1
ATOM 1530 C C . VAL A 1 212 ? 6.380 65.041 -21.234 1.00 28.27 212 VAL A C 1
ATOM 1531 O O . VAL A 1 212 ? 5.679 64.998 -20.228 1.00 28.47 212 VAL A O 1
ATOM 1535 N N . ASN A 1 213 ? 5.887 65.311 -22.441 1.00 25.46 213 ASN A N 1
ATOM 1536 C CA . ASN A 1 213 ? 4.476 65.667 -22.618 1.00 35.27 213 ASN A CA 1
ATOM 1537 C C . ASN A 1 213 ? 3.547 64.489 -22.352 1.00 34.58 213 ASN A C 1
ATOM 1538 O O . ASN A 1 213 ? 2.442 64.664 -21.841 1.00 33.48 213 ASN A O 1
ATOM 1543 N N . MET A 1 214 ? 4.020 63.293 -22.698 1.00 31.55 214 MET A N 1
ATOM 1544 C CA . MET A 1 214 ? 3.345 62.028 -22.423 1.00 32.69 214 MET A CA 1
ATOM 1545 C C . MET A 1 214 ? 3.145 61.853 -20.921 1.00 35.94 214 MET A C 1
ATOM 1546 O O . MET A 1 214 ? 2.056 61.492 -20.451 1.00 32.59 214 MET A O 1
ATOM 1551 N N . LEU A 1 215 ? 4.217 62.071 -20.165 1.00 30.72 215 LEU A N 1
ATOM 1552 C CA . LEU A 1 215 ? 4.154 61.937 -18.709 1.00 32.01 215 LEU A CA 1
ATOM 1553 C C . LEU A 1 215 ? 3.162 62.935 -18.105 1.00 29.96 215 LEU A C 1
ATOM 1554 O O . LEU A 1 215 ? 2.295 62.554 -17.325 1.00 31.21 215 LEU A O 1
ATOM 1559 N N . LEU A 1 216 ? 3.298 64.206 -18.471 1.00 29.37 216 LEU A N 1
ATOM 1560 C CA . LEU A 1 216 ? 2.429 65.251 -17.942 1.00 32.04 216 LEU A CA 1
ATOM 1561 C C . LEU A 1 216 ? 0.957 64.995 -18.277 1.00 35.15 216 LEU A C 1
ATOM 1562 O O . LEU A 1 216 ? 0.084 65.194 -17.438 1.00 34.76 216 LEU A O 1
ATOM 1567 N N . LYS A 1 217 ? 0.695 64.545 -19.500 1.00 33.08 217 LYS A N 1
ATOM 1568 C CA . LYS A 1 217 ? -0.667 64.257 -19.931 1.00 38.21 217 LYS A CA 1
ATOM 1569 C C . LYS A 1 217 ? -1.255 63.096 -19.126 1.00 35.48 217 LYS A C 1
ATOM 1570 O O . LYS A 1 217 ? -2.370 63.197 -18.599 1.00 35.59 217 LYS A O 1
ATOM 1576 N N . ASP A 1 218 ? -0.498 62.008 -19.012 1.00 33.31 218 ASP A N 1
ATOM 1577 C CA . ASP A 1 218 ? -0.920 60.863 -18.207 1.00 33.96 218 ASP A CA 1
ATOM 1578 C C . ASP A 1 218 ? -1.069 61.225 -16.734 1.00 38.90 218 ASP A C 1
ATOM 1579 O O . ASP A 1 218 ? -1.974 60.731 -16.057 1.00 37.77 218 ASP A O 1
ATOM 1584 N N . PHE A 1 219 ? -0.175 62.070 -16.224 1.00 33.13 219 PHE A N 1
ATOM 1585 C CA . PHE A 1 219 ? -0.260 62.476 -14.824 1.00 35.36 219 PHE A CA 1
ATOM 1586 C C . PHE A 1 219 ? -1.572 63.249 -14.603 1.00 33.01 219 PHE A C 1
ATOM 1587 O O . PHE A 1 219 ? -2.346 62.938 -13.705 1.00 34.84 219 PHE A O 1
ATOM 1595 N N . LYS A 1 220 ? -1.817 64.246 -15.444 1.00 36.03 220 LYS A N 1
ATOM 1596 C CA . LYS A 1 220 ? -3.010 65.074 -15.326 1.00 36.58 220 LYS A CA 1
ATOM 1597 C C . LYS A 1 220 ? -4.295 64.256 -15.442 1.00 39.36 220 LYS A C 1
ATOM 1598 O O . LYS A 1 220 ? -5.299 64.572 -14.807 1.00 42.25 220 LYS A O 1
ATOM 1604 N N . GLU A 1 221 ? -4.257 63.206 -16.254 1.00 38.22 221 GLU A N 1
ATOM 1605 C CA . GLU A 1 221 ? -5.428 62.365 -16.486 1.00 39.81 221 GLU A CA 1
ATOM 1606 C C . GLU A 1 221 ? -5.460 61.167 -15.560 1.00 38.57 221 GLU A C 1
ATOM 1607 O O . GLU A 1 221 ? -6.194 60.208 -15.797 1.00 39.53 221 GLU A O 1
ATOM 1613 N N . ASN A 1 222 ? -4.655 61.213 -14.506 1.00 36.77 222 ASN A N 1
ATOM 1614 C CA . ASN A 1 222 ? -4.698 60.164 -13.495 1.00 33.86 222 ASN A CA 1
ATOM 1615 C C . ASN A 1 222 ? -4.398 58.782 -14.084 1.00 38.83 222 ASN A C 1
ATOM 1616 O O . ASN A 1 222 ? -5.038 57.795 -13.721 1.00 37.92 222 ASN A O 1
ATOM 1621 N N . LEU A 1 223 ? -3.417 58.712 -14.988 1.00 36.94 223 LEU A N 1
ATOM 1622 C CA . LEU A 1 223 ? -3.034 57.452 -15.641 1.00 37.77 223 LEU A CA 1
ATOM 1623 C C . LEU A 1 223 ? -1.647 56.922 -15.245 1.00 40.91 223 LEU A C 1
ATOM 1624 O O . LEU A 1 223 ? -1.063 56.101 -15.959 1.00 40.02 223 LEU A O 1
ATOM 1629 N N . ILE A 1 224 ? -1.128 57.373 -14.111 1.00 37.40 224 ILE A N 1
ATOM 1630 C CA . ILE A 1 224 ? 0.203 56.959 -13.679 1.00 42.08 224 ILE A CA 1
ATOM 1631 C C . ILE A 1 224 ? 0.312 55.451 -13.467 1.00 39.70 224 ILE A C 1
ATOM 1632 O O . ILE A 1 224 ? 1.219 54.806 -13.990 1.00 37.94 224 ILE A O 1
ATOM 1637 N N . GLU A 1 225 ? -0.615 54.894 -12.701 1.00 42.94 225 GLU A N 1
ATOM 1638 C CA . GLU A 1 225 ? -0.639 53.457 -12.458 1.00 45.77 225 GLU A CA 1
ATOM 1639 C C . GLU A 1 225 ? -1.051 52.721 -13.723 1.00 40.86 225 GLU A C 1
ATOM 1640 O O . GLU A 1 225 ? -0.447 51.716 -14.106 1.00 39.63 225 GLU A O 1
ATOM 1646 N N . THR A 1 226 ? -2.089 53.241 -14.362 1.00 41.34 226 THR A N 1
ATOM 1647 C CA . THR A 1 226 ? -2.680 52.604 -15.527 1.00 42.86 226 THR A CA 1
ATOM 1648 C C . THR A 1 226 ? -1.685 52.398 -16.666 1.00 46.06 226 THR A C 1
ATOM 1649 O O . THR A 1 226 ? -1.678 51.345 -17.292 1.00 44.31 226 THR A O 1
ATOM 1653 N N . ASN A 1 227 ? -0.846 53.397 -16.934 1.00 41.66 227 ASN A N 1
ATOM 1654 C CA . ASN A 1 227 ? 0.081 53.299 -18.060 1.00 39.37 227 ASN A CA 1
ATOM 1655 C C . ASN A 1 227 ? 1.489 52.858 -17.681 1.00 40.02 227 ASN A C 1
ATOM 1656 O O . ASN A 1 227 ? 2.419 52.978 -18.479 1.00 39.90 227 ASN A O 1
ATOM 1661 N N . GLY A 1 228 ? 1.647 52.345 -16.464 1.00 34.16 228 GLY A N 1
ATOM 1662 C CA . GLY A 1 228 ? 2.894 51.716 -16.067 1.00 35.78 228 GLY A CA 1
ATOM 1663 C C . GLY A 1 228 ? 4.033 52.665 -15.722 1.00 35.06 228 GLY A C 1
ATOM 1664 O O . GLY A 1 228 ? 5.193 52.296 -15.823 1.00 36.88 228 GLY A O 1
ATOM 1665 N N . TRP A 1 229 ? 3.708 53.884 -15.310 1.00 34.50 229 TRP A N 1
ATOM 1666 C CA . TRP A 1 229 ? 4.724 54.819 -14.831 1.00 35.04 229 TRP A CA 1
ATOM 1667 C C . TRP A 1 229 ? 5.162 54.409 -13.424 1.00 36.19 229 TRP A C 1
ATOM 1668 O O . TRP A 1 229 ? 4.476 53.632 -12.764 1.00 32.77 229 TRP A O 1
ATOM 1679 N N . PRO A 1 230 ? 6.313 54.919 -12.954 1.00 36.28 230 PRO A N 1
ATOM 1680 C CA . PRO A 1 230 ? 6.727 54.606 -11.581 1.00 35.50 230 PRO A CA 1
ATOM 1681 C C . PRO A 1 230 ? 5.649 55.024 -10.576 1.00 37.81 230 PRO A C 1
ATOM 1682 O O . PRO A 1 230 ? 5.012 56.064 -10.753 1.00 35.73 230 PRO A O 1
ATOM 1686 N N . SER A 1 231 ? 5.437 54.222 -9.538 1.00 35.78 231 SER A N 1
ATOM 1687 C CA . SER A 1 231 ? 4.334 54.474 -8.614 1.00 40.45 231 SER A CA 1
ATOM 1688 C C . SER A 1 231 ? 4.589 55.696 -7.743 1.00 35.89 231 SER A C 1
ATOM 1689 O O . SER A 1 231 ? 3.654 56.293 -7.223 1.00 37.00 231 SER A O 1
ATOM 1692 N N . PHE A 1 232 ? 5.855 56.064 -7.580 1.00 35.04 232 PHE A N 1
ATOM 1693 C CA . PHE A 1 232 ? 6.188 57.296 -6.872 1.00 34.02 232 PHE A CA 1
ATOM 1694 C C . PHE A 1 232 ? 7.413 57.983 -7.476 1.00 32.42 232 PHE A C 1
ATOM 1695 O O . PHE A 1 232 ? 8.347 57.321 -7.922 1.00 29.00 232 PHE A O 1
ATOM 1703 N N . GLY A 1 233 ? 7.404 59.313 -7.483 1.00 31.85 233 GLY A N 1
ATOM 1704 C CA . GLY A 1 233 ? 8.527 60.078 -8.006 1.00 28.06 233 GLY A CA 1
ATOM 1705 C C . GLY A 1 233 ? 8.627 60.043 -9.525 1.00 27.60 233 GLY A C 1
ATOM 1706 O O . GLY A 1 233 ? 9.702 60.272 -10.087 1.00 27.58 233 GLY A O 1
ATOM 1707 N N . ALA A 1 234 ? 7.514 59.771 -10.199 1.00 25.09 234 ALA A N 1
ATOM 1708 C CA . ALA A 1 234 ? 7.532 59.700 -11.668 1.00 27.82 234 ALA A CA 1
ATOM 1709 C C . ALA A 1 234 ? 7.983 61.000 -12.357 1.00 26.32 234 ALA A C 1
ATOM 1710 O O . ALA A 1 234 ? 8.689 60.956 -13.369 1.00 26.27 234 ALA A O 1
ATOM 1712 N N . ALA A 1 235 ? 7.594 62.156 -11.822 1.00 22.17 235 ALA A N 1
ATOM 1713 C CA . ALA A 1 235 ? 8.013 63.422 -12.430 1.00 24.45 235 ALA A CA 1
ATOM 1714 C C . ALA A 1 235 ? 9.522 63.606 -12.352 1.00 24.10 235 ALA A C 1
ATOM 1715 O O . ALA A 1 235 ? 10.165 63.927 -13.343 1.00 23.25 235 ALA A O 1
ATOM 1717 N N . TYR A 1 236 ? 10.075 63.419 -11.160 1.00 22.36 236 TYR A N 1
ATOM 1718 C CA . TYR A 1 236 ? 11.509 63.603 -10.937 1.00 23.19 236 TYR A CA 1
ATOM 1719 C C . TYR A 1 236 ? 12.326 62.627 -11.779 1.00 22.76 236 TYR A C 1
ATOM 1720 O O . TYR A 1 236 ? 13.242 63.042 -12.503 1.00 23.33 236 TYR A O 1
ATOM 1729 N N . THR A 1 237 ? 12.024 61.335 -11.669 1.00 21.89 237 THR A N 1
ATOM 1730 C CA . THR A 1 237 ? 12.869 60.361 -12.350 1.00 24.37 237 THR A CA 1
ATOM 1731 C C . THR A 1 237 ? 12.765 60.536 -13.859 1.00 24.00 237 THR A C 1
ATOM 1732 O O . THR A 1 237 ? 13.767 60.465 -14.556 1.00 24.39 237 THR A O 1
ATOM 1736 N N . THR A 1 238 ? 11.559 60.792 -14.354 1.00 22.49 238 THR A N 1
ATOM 1737 C CA . THR A 1 238 ? 11.377 61.102 -15.774 1.00 24.41 238 THR A CA 1
ATOM 1738 C C . THR A 1 238 ? 12.125 62.377 -16.191 1.00 23.29 238 THR A C 1
ATOM 1739 O O . THR A 1 238 ? 12.722 62.422 -17.267 1.00 23.07 238 THR A O 1
ATOM 1743 N N . SER A 1 239 ? 12.102 63.407 -15.349 1.00 21.01 239 SER A N 1
ATOM 1744 C CA . SER A 1 239 ? 12.769 64.658 -15.701 1.00 19.29 239 SER A CA 1
ATOM 1745 C C . SER A 1 239 ? 14.281 64.443 -15.833 1.00 22.15 239 SER A C 1
ATOM 1746 O O . SER A 1 239 ? 14.921 65.057 -16.679 1.00 21.86 239 SER A O 1
ATOM 1749 N N . LYS A 1 240 ? 14.845 63.577 -14.998 1.00 23.18 240 LYS A N 1
ATOM 1750 C CA . LYS A 1 240 ? 16.289 63.346 -15.049 1.00 22.05 240 LYS A CA 1
ATOM 1751 C C . LYS A 1 240 ? 16.686 62.386 -16.176 1.00 20.51 240 LYS A C 1
ATOM 1752 O O . LYS A 1 240 ? 17.769 62.504 -16.749 1.00 21.24 240 LYS A O 1
ATOM 1758 N N . ALA A 1 241 ? 15.816 61.437 -16.488 1.00 20.51 241 ALA A N 1
ATOM 1759 C CA . ALA A 1 241 ? 16.054 60.552 -17.621 1.00 22.52 241 ALA A CA 1
ATOM 1760 C C . ALA A 1 241 ? 16.011 61.384 -18.894 1.00 23.15 241 ALA A C 1
ATOM 1761 O O . ALA A 1 241 ? 16.802 61.183 -19.817 1.00 20.54 241 ALA A O 1
ATOM 1763 N N . CYS A 1 242 ? 15.080 62.332 -18.950 1.00 21.64 242 CYS A N 1
ATOM 1764 C CA . CYS A 1 242 ? 15.020 63.229 -20.107 1.00 21.41 242 CYS A CA 1
ATOM 1765 C C . CYS A 1 242 ? 16.194 64.205 -20.141 1.00 20.45 242 CYS A C 1
ATOM 1766 O O . CYS A 1 242 ? 16.717 64.519 -21.221 1.00 21.52 242 CYS A O 1
ATOM 1769 N N . LEU A 1 243 ? 16.629 64.674 -18.975 1.00 20.05 243 LEU A N 1
ATOM 1770 C CA . LEU A 1 243 ? 17.820 65.517 -18.914 1.00 20.35 243 LEU A CA 1
ATOM 1771 C C . LEU A 1 243 ? 19.039 64.771 -19.481 1.00 23.54 243 LEU A C 1
ATOM 1772 O O . LEU A 1 243 ? 19.816 65.343 -20.245 1.00 21.96 243 LEU A O 1
ATOM 1777 N N . ASN A 1 244 ? 19.209 63.506 -19.094 1.00 22.26 244 ASN A N 1
ATOM 1778 C CA . ASN A 1 244 ? 20.328 62.706 -19.615 1.00 21.24 244 ASN A CA 1
ATOM 1779 C C . ASN A 1 244 ? 20.255 62.601 -21.138 1.00 21.68 244 ASN A C 1
ATOM 1780 O O . ASN A 1 244 ? 21.242 62.785 -21.832 1.00 20.79 244 ASN A O 1
ATOM 1785 N N . ALA A 1 245 ? 19.075 62.288 -21.652 1.00 19.89 245 ALA A N 1
ATOM 1786 C CA . ALA A 1 245 ? 18.898 62.133 -23.097 1.00 23.96 245 ALA A CA 1
ATOM 1787 C C . ALA A 1 245 ? 19.168 63.434 -23.831 1.00 23.18 245 ALA A C 1
ATOM 1788 O O . ALA A 1 245 ? 19.784 63.447 -24.896 1.00 22.62 245 ALA A O 1
ATOM 1790 N N . TYR A 1 246 ? 18.722 64.541 -23.247 1.00 22.23 246 TYR A N 1
ATOM 1791 C CA . TYR A 1 246 ? 18.946 65.841 -23.851 1.00 21.47 246 TYR A CA 1
ATOM 1792 C C . TYR A 1 246 ? 20.440 66.158 -23.851 1.00 22.84 246 TYR A C 1
ATOM 1793 O O . TYR A 1 246 ? 20.967 66.711 -24.810 1.00 20.48 246 TYR A O 1
ATOM 1802 N N . THR A 1 247 ? 21.116 65.801 -22.764 1.00 20.34 247 THR A N 1
ATOM 1803 C CA . THR A 1 247 ? 22.566 65.981 -22.664 1.00 21.01 247 THR A CA 1
ATOM 1804 C C . THR A 1 247 ? 23.307 65.229 -23.780 1.00 22.95 247 THR A C 1
ATOM 1805 O O . THR A 1 247 ? 24.244 65.755 -24.378 1.00 24.19 247 THR A O 1
ATOM 1809 N N . ARG A 1 248 ? 22.885 64.003 -24.066 1.00 24.03 248 ARG A N 1
ATOM 1810 C CA . ARG A 1 248 ? 23.492 63.256 -25.168 1.00 27.92 248 ARG A CA 1
ATOM 1811 C C . ARG A 1 248 ? 23.214 63.910 -26.522 1.00 25.80 248 ARG A C 1
ATOM 1812 O O . ARG A 1 248 ? 24.101 64.009 -27.365 1.00 26.61 248 ARG A O 1
ATOM 1820 N N . VAL A 1 249 ? 21.983 64.362 -26.736 1.00 22.84 249 VAL A N 1
ATOM 1821 C CA . VAL A 1 249 ? 21.647 65.046 -27.990 1.00 22.68 249 VAL A CA 1
ATOM 1822 C C . VAL A 1 249 ? 22.473 66.305 -28.175 1.00 23.68 249 VAL A C 1
ATOM 1823 O O . VAL A 1 249 ? 22.995 66.569 -29.265 1.00 21.79 249 VAL A O 1
ATOM 1827 N N . LEU A 1 250 ? 22.600 67.086 -27.108 1.00 18.87 250 LEU A N 1
ATOM 1828 C CA . LEU A 1 250 ? 23.367 68.317 -27.173 1.00 22.08 250 LEU A CA 1
ATOM 1829 C C . LEU A 1 250 ? 24.851 68.031 -27.441 1.00 22.94 250 LEU A C 1
ATOM 1830 O O . LEU A 1 250 ? 25.489 68.729 -28.225 1.00 20.97 250 LEU A O 1
ATOM 1835 N N . ALA A 1 251 ? 25.396 67.008 -26.787 1.00 24.00 251 ALA A N 1
ATOM 1836 C CA . ALA A 1 251 ? 26.787 66.609 -27.033 1.00 22.74 251 ALA A CA 1
ATOM 1837 C C . ALA A 1 251 ? 27.018 66.323 -28.529 1.00 24.90 251 ALA A C 1
ATOM 1838 O O . ALA A 1 251 ? 28.007 66.769 -29.106 1.00 25.00 251 ALA A O 1
ATOM 1840 N N . ASN A 1 252 ? 26.095 65.590 -29.152 1.00 22.67 252 ASN A N 1
ATOM 1841 C CA . ASN A 1 252 ? 26.203 65.283 -30.585 1.00 23.26 252 ASN A CA 1
ATOM 1842 C C . ASN A 1 252 ? 26.191 66.539 -31.441 1.00 24.85 252 ASN A C 1
ATOM 1843 O O . ASN A 1 252 ? 26.994 66.688 -32.365 1.00 23.89 252 ASN A O 1
ATOM 1848 N N . LYS A 1 253 ? 25.260 67.441 -31.131 1.00 23.32 253 LYS A N 1
ATOM 1849 C CA . LYS A 1 253 ? 25.065 68.671 -31.909 1.00 23.47 253 LYS A CA 1
ATOM 1850 C C . LYS A 1 253 ? 26.220 69.654 -31.845 1.00 24.73 253 LYS A C 1
ATOM 1851 O O . LYS A 1 253 ? 26.423 70.424 -32.780 1.00 23.37 253 LYS A O 1
ATOM 1857 N N . ILE A 1 254 ? 26.931 69.689 -30.719 1.00 21.72 254 ILE A N 1
ATOM 1858 C CA . ILE A 1 254 ? 27.951 70.710 -30.515 1.00 21.67 254 ILE A CA 1
ATOM 1859 C C . ILE A 1 254 ? 29.278 70.055 -30.102 1.00 23.89 254 ILE A C 1
ATOM 1860 O O . ILE A 1 254 ? 29.668 70.102 -28.927 1.00 21.79 254 ILE A O 1
ATOM 1865 N N . PRO A 1 255 ? 29.963 69.422 -31.062 1.00 23.63 255 PRO A N 1
ATOM 1866 C CA . PRO A 1 255 ? 31.209 68.710 -30.729 1.00 24.64 255 PRO A CA 1
ATOM 1867 C C . PRO A 1 255 ? 32.310 69.596 -30.137 1.00 24.18 255 PRO A C 1
ATOM 1868 O O . PRO A 1 255 ? 33.207 69.051 -29.514 1.00 26.78 255 PRO A O 1
ATOM 1872 N N . LYS A 1 256 ? 32.235 70.918 -30.289 1.00 23.11 256 LYS A N 1
ATOM 1873 C CA . LYS A 1 256 ? 33.204 71.818 -29.662 1.00 24.66 256 LYS A CA 1
ATOM 1874 C C . LYS A 1 256 ? 33.116 71.792 -28.135 1.00 27.58 256 LYS A C 1
ATOM 1875 O O . LYS A 1 256 ? 34.119 71.986 -27.438 1.00 24.21 256 LYS A O 1
ATOM 1881 N N . PHE A 1 257 ? 31.911 71.576 -27.616 1.00 25.71 257 PHE A N 1
ATOM 1882 C CA . PHE A 1 257 ? 31.669 71.662 -26.176 1.00 24.35 257 PHE A CA 1
ATOM 1883 C C . PHE A 1 257 ? 31.954 70.333 -25.481 1.00 21.67 257 PHE A C 1
ATOM 1884 O O . PHE A 1 257 ? 31.851 69.273 -26.091 1.00 23.62 257 PHE A O 1
ATOM 1892 N N . GLN A 1 258 ? 32.290 70.400 -24.193 1.00 19.81 258 GLN A N 1
ATOM 1893 C CA . GLN A 1 258 ? 32.109 69.259 -23.311 1.00 23.21 258 GLN A CA 1
ATOM 1894 C C . GLN A 1 258 ? 30.721 69.378 -22.687 1.00 22.91 258 GLN A C 1
ATOM 1895 O O . GLN A 1 258 ? 30.439 70.345 -21.967 1.00 24.58 258 GLN A O 1
ATOM 1901 N N . VAL A 1 259 ? 29.861 68.410 -22.968 1.00 20.14 259 VAL A N 1
ATOM 1902 C CA . VAL A 1 259 ? 28.524 68.393 -22.400 1.00 22.55 259 VAL A CA 1
ATOM 1903 C C . VAL A 1 259 ? 28.291 67.068 -21.673 1.00 22.90 259 VAL A C 1
ATOM 1904 O O . VAL A 1 259 ? 28.207 66.023 -22.308 1.00 21.87 259 VAL A O 1
ATOM 1908 N N . ASN A 1 260 ? 28.173 67.113 -20.349 1.00 19.39 260 ASN A N 1
ATOM 1909 C CA . ASN A 1 260 ? 28.001 65.894 -19.570 1.00 23.07 260 ASN A CA 1
ATOM 1910 C C . ASN A 1 260 ? 27.034 66.088 -18.414 1.00 22.83 260 ASN A C 1
ATOM 1911 O O . ASN A 1 260 ? 26.811 67.214 -17.963 1.00 22.40 260 ASN A O 1
ATOM 1916 N N . CYS A 1 261 ? 26.501 64.981 -17.912 1.00 21.31 261 CYS A N 1
ATOM 1917 C CA . CYS A 1 261 ? 25.778 64.985 -16.649 1.00 23.45 261 CYS A CA 1
ATOM 1918 C C . CYS A 1 261 ? 26.665 64.425 -15.560 1.00 27.93 261 CYS A C 1
ATOM 1919 O O . CYS A 1 261 ? 27.542 63.611 -15.840 1.00 25.88 261 CYS A O 1
ATOM 1922 N N . VAL A 1 262 ? 26.399 64.840 -14.323 1.00 26.06 262 VAL A N 1
ATOM 1923 C CA . VAL A 1 262 ? 27.004 64.227 -13.148 1.00 28.02 262 VAL A CA 1
ATOM 1924 C C . VAL A 1 262 ? 25.924 63.930 -12.107 1.00 29.73 262 VAL A C 1
ATOM 1925 O O . VAL A 1 262 ? 25.104 64.793 -11.783 1.00 26.07 262 VAL A O 1
ATOM 1929 N N . CYS A 1 263 ? 25.928 62.712 -11.585 1.00 26.22 263 CYS A N 1
ATOM 1930 C CA . CYS A 1 263 ? 25.039 62.347 -10.490 1.00 30.14 263 CYS A CA 1
ATOM 1931 C C . CYS A 1 263 ? 25.835 62.408 -9.201 1.00 31.81 263 CYS A C 1
ATOM 1932 O O . CYS A 1 263 ? 26.690 61.563 -8.955 1.00 37.10 263 CYS A O 1
ATOM 1935 N N . PRO A 1 264 ? 25.562 63.424 -8.377 1.00 32.52 264 PRO A N 1
ATOM 1936 C CA . PRO A 1 264 ? 26.402 63.749 -7.220 1.00 35.32 264 PRO A CA 1
ATOM 1937 C C . PRO A 1 264 ? 26.279 62.782 -6.043 1.00 34.15 264 PRO A C 1
ATOM 1938 O O . PRO A 1 264 ? 26.957 62.998 -5.039 1.00 39.18 264 PRO A O 1
ATOM 1942 N N . GLY A 1 265 ? 25.458 61.745 -6.158 1.00 31.63 265 GLY A N 1
ATOM 1943 C CA . GLY A 1 265 ? 25.179 60.881 -5.019 1.00 39.73 265 GLY A CA 1
ATOM 1944 C C . GLY A 1 265 ? 24.110 61.504 -4.132 1.00 39.64 265 GLY A C 1
ATOM 1945 O O . GLY A 1 265 ? 23.623 62.595 -4.429 1.00 36.42 265 GLY A O 1
ATOM 1946 N N . LEU A 1 266 ? 23.736 60.834 -3.045 1.00 33.67 266 LEU A N 1
ATOM 1947 C CA . LEU A 1 266 ? 22.716 61.389 -2.157 1.00 36.03 266 LEU A CA 1
ATOM 1948 C C . LEU A 1 266 ? 23.338 62.407 -1.208 1.00 36.98 266 LEU A C 1
ATOM 1949 O O . LEU A 1 266 ? 24.204 62.074 -0.398 1.00 38.31 266 LEU A O 1
ATOM 1954 N N . VAL A 1 267 ? 22.899 63.657 -1.330 1.00 31.90 267 VAL A N 1
ATOM 1955 C CA . VAL A 1 267 ? 23.537 64.779 -0.654 1.00 31.57 267 VAL A CA 1
ATOM 1956 C C . VAL A 1 267 ? 22.643 65.414 0.399 1.00 34.96 267 VAL A C 1
ATOM 1957 O O . VAL A 1 267 ? 21.437 65.595 0.181 1.00 34.12 267 VAL A O 1
ATOM 1961 N N . LYS A 1 268 ? 23.252 65.781 1.528 1.00 33.55 268 LYS A N 1
ATOM 1962 C CA . LYS A 1 268 ? 22.540 66.348 2.665 1.00 33.03 268 LYS A CA 1
ATOM 1963 C C . LYS A 1 268 ? 22.144 67.803 2.412 1.00 36.68 268 LYS A C 1
ATOM 1964 O O . LYS A 1 268 ? 22.802 68.725 2.887 1.00 38.69 268 LYS A O 1
ATOM 1970 N N . THR A 1 269 ? 21.073 68.010 1.663 1.00 30.40 269 THR A N 1
ATOM 1971 C CA . THR A 1 269 ? 20.593 69.357 1.406 1.00 30.56 269 THR A CA 1
ATOM 1972 C C . THR A 1 269 ? 19.135 69.398 1.818 1.00 31.58 269 THR A C 1
ATOM 1973 O O . THR A 1 269 ? 18.562 68.371 2.192 1.00 28.52 269 THR A O 1
ATOM 1977 N N . GLU A 1 270 ? 18.533 70.577 1.719 1.00 30.25 270 GLU A N 1
ATOM 1978 C CA . GLU A 1 270 ? 17.117 70.742 2.033 1.00 30.75 270 GLU A CA 1
ATOM 1979 C C . GLU A 1 270 ? 16.214 69.949 1.090 1.00 29.64 270 GLU A C 1
ATOM 1980 O O . GLU A 1 270 ? 15.062 69.687 1.422 1.00 32.30 270 GLU A O 1
ATOM 1986 N N . MET A 1 271 ? 16.725 69.558 -0.077 1.00 29.60 271 MET A N 1
ATOM 1987 C CA . MET A 1 271 ? 15.934 68.713 -0.976 1.00 31.29 271 MET A CA 1
ATOM 1988 C C . MET A 1 271 ? 15.538 67.438 -0.254 1.00 32.22 271 MET A C 1
ATOM 1989 O O . MET A 1 271 ? 14.446 66.909 -0.474 1.00 31.67 271 MET A O 1
ATOM 1994 N N . ASN A 1 272 ? 16.423 66.954 0.615 1.00 29.44 272 ASN A N 1
ATOM 1995 C CA . ASN A 1 272 ? 16.185 65.704 1.340 1.00 35.16 272 ASN A CA 1
ATOM 1996 C C . ASN A 1 272 ? 15.930 65.928 2.821 1.00 35.87 272 ASN A C 1
ATOM 1997 O O . ASN A 1 272 ? 16.045 64.996 3.622 1.00 35.24 272 ASN A O 1
ATOM 2002 N N . TYR A 1 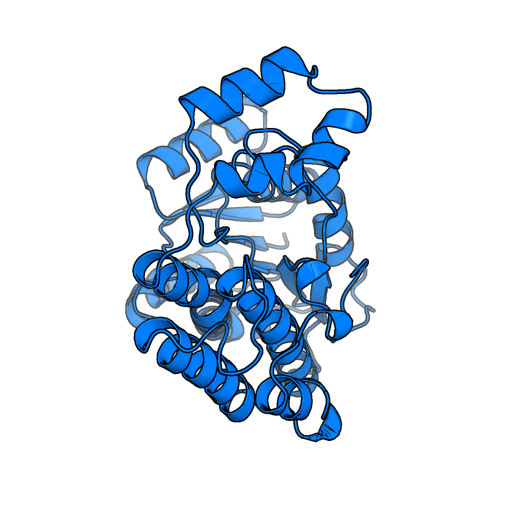273 ? 15.618 67.165 3.189 1.00 33.7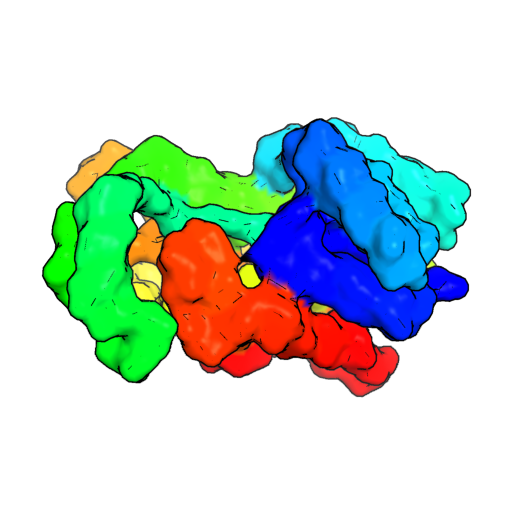1 273 TYR A N 1
ATOM 2003 C CA . TYR A 1 273 ? 15.448 67.504 4.591 1.00 36.40 273 TYR A CA 1
ATOM 2004 C C . TYR A 1 273 ? 16.684 67.111 5.394 1.00 39.64 273 TYR A C 1
ATOM 2005 O O . TYR A 1 273 ? 16.577 66.609 6.515 1.00 42.30 273 TYR A O 1
ATOM 2014 N N . GLY A 1 274 ? 17.855 67.334 4.802 1.00 38.56 274 GLY A N 1
ATOM 2015 C CA . GLY A 1 274 ? 19.118 67.091 5.475 1.00 36.80 274 GLY A CA 1
ATOM 2016 C C . GLY A 1 274 ? 19.664 65.679 5.345 1.00 38.59 274 GLY A C 1
ATOM 2017 O O . GLY A 1 274 ? 20.801 65.420 5.725 1.00 42.64 274 GLY A O 1
ATOM 2018 N N . ILE A 1 275 ? 18.864 64.758 4.818 1.00 39.19 275 ILE A N 1
ATOM 2019 C CA . ILE A 1 275 ? 19.293 63.363 4.687 1.00 37.75 275 ILE A CA 1
ATOM 2020 C C . ILE A 1 275 ? 20.226 63.136 3.492 1.00 40.54 275 ILE A C 1
ATOM 2021 O O . ILE A 1 275 ? 19.983 63.654 2.399 1.00 33.38 275 ILE A O 1
ATOM 2026 N N . GLY A 1 276 ? 21.289 62.356 3.698 1.00 39.58 276 GLY A N 1
ATOM 2027 C CA . GLY A 1 276 ? 22.164 61.968 2.602 1.00 37.18 276 GLY A CA 1
ATOM 2028 C C . GLY A 1 276 ? 23.446 61.255 3.011 1.00 39.20 276 GLY A C 1
ATOM 2029 O O . GLY A 1 276 ? 23.782 61.194 4.196 1.00 40.29 276 GLY A O 1
ATOM 2030 N N . ASN A 1 277 ? 24.160 60.715 2.025 1.00 37.41 277 ASN A N 1
ATOM 2031 C CA . ASN A 1 277 ? 25.472 60.100 2.258 1.00 38.68 277 ASN A CA 1
ATOM 2032 C C . ASN A 1 277 ? 26.604 61.122 2.232 1.00 43.89 277 ASN A C 1
ATOM 2033 O O . ASN A 1 277 ? 27.638 60.944 2.887 1.00 44.56 277 ASN A O 1
ATOM 2038 N N . TYR A 1 278 ? 26.413 62.193 1.468 1.00 39.31 278 TYR A N 1
ATOM 2039 C CA . TYR A 1 278 ? 27.453 63.203 1.287 1.00 36.42 278 TYR A CA 1
ATOM 2040 C C . TYR A 1 278 ? 27.012 64.566 1.785 1.00 38.69 278 TYR A C 1
ATOM 2041 O O . TYR A 1 278 ? 25.821 64.903 1.753 1.00 37.36 278 TYR A O 1
ATOM 2050 N N . THR A 1 279 ? 27.973 65.357 2.243 1.00 35.43 279 THR A N 1
ATOM 2051 C CA . THR A 1 279 ? 27.698 66.734 2.602 1.00 34.70 279 THR A CA 1
ATOM 2052 C C . THR A 1 279 ? 27.523 67.527 1.314 1.00 34.12 279 THR A C 1
ATOM 2053 O O . THR A 1 279 ? 27.898 67.059 0.244 1.00 33.74 279 THR A O 1
ATOM 2057 N N . ALA A 1 280 ? 26.949 68.721 1.418 1.00 35.06 280 ALA A N 1
ATOM 2058 C CA . ALA A 1 280 ? 26.824 69.603 0.268 1.00 31.96 280 ALA A CA 1
ATOM 2059 C C . ALA A 1 280 ? 28.202 69.852 -0.359 1.00 35.37 280 ALA A C 1
ATOM 2060 O O . ALA A 1 280 ? 28.365 69.836 -1.585 1.00 30.28 280 ALA A O 1
ATOM 2062 N N . GLU A 1 281 ? 29.199 70.078 0.486 1.00 35.01 281 GLU A N 1
ATOM 2063 C CA . GLU A 1 281 ? 30.561 70.289 0.004 1.00 36.94 281 GLU A CA 1
ATOM 2064 C C . GLU A 1 281 ? 31.020 69.111 -0.856 1.00 34.15 281 GLU A C 1
ATOM 2065 O O . GLU A 1 281 ? 31.542 69.291 -1.956 1.00 35.41 281 GLU A O 1
ATOM 2071 N N . GLU A 1 282 ? 30.809 67.900 -0.358 1.00 34.61 282 GLU A N 1
ATOM 2072 C CA . GLU A 1 282 ? 31.198 66.696 -1.088 1.00 34.93 282 GLU A CA 1
ATOM 2073 C C . GLU A 1 282 ? 30.424 66.508 -2.396 1.00 34.73 282 GLU A C 1
ATOM 2074 O O . GLU A 1 282 ? 31.004 66.150 -3.428 1.00 34.41 282 GLU A O 1
ATOM 2080 N N . GLY A 1 283 ? 29.114 66.731 -2.351 1.00 32.25 283 GLY A N 1
ATOM 2081 C CA . GLY A 1 283 ? 28.310 66.652 -3.556 1.00 32.22 283 GLY A CA 1
ATOM 2082 C C . GLY A 1 283 ? 28.808 67.601 -4.631 1.00 26.60 283 GLY A C 1
ATOM 2083 O O . GLY A 1 283 ? 28.971 67.209 -5.791 1.00 31.64 283 GLY A O 1
ATOM 2084 N N . ALA A 1 284 ? 29.054 68.848 -4.247 1.00 28.68 284 ALA A N 1
ATOM 2085 C CA . ALA A 1 284 ? 29.546 69.861 -5.177 1.00 30.20 284 ALA A CA 1
ATOM 2086 C C . ALA A 1 284 ? 30.906 69.473 -5.761 1.00 32.14 284 ALA A C 1
ATOM 2087 O O . ALA A 1 284 ? 31.186 69.707 -6.943 1.00 30.46 284 ALA A O 1
ATOM 2089 N N . GLU A 1 285 ? 31.757 68.885 -4.924 1.00 33.56 285 GLU A N 1
ATOM 2090 C CA . GLU A 1 285 ? 33.068 68.437 -5.381 1.00 34.68 285 GLU A CA 1
ATOM 2091 C C . GLU A 1 285 ? 32.924 67.480 -6.558 1.00 31.57 285 GLU A C 1
ATOM 2092 O O . GLU A 1 285 ? 33.657 67.588 -7.542 1.00 31.49 285 GLU A O 1
ATOM 2098 N N . HIS A 1 286 ? 31.962 66.563 -6.470 1.00 31.20 286 HIS A N 1
ATOM 2099 C CA . HIS A 1 286 ? 31.704 65.617 -7.554 1.00 29.53 286 HIS A CA 1
ATOM 2100 C C . HIS A 1 286 ? 31.373 66.318 -8.874 1.00 33.59 286 HIS A C 1
ATOM 2101 O O . HIS A 1 286 ? 31.769 65.857 -9.949 1.00 32.31 286 HIS A O 1
ATOM 2108 N N . VAL A 1 287 ? 30.623 67.417 -8.793 1.00 31.91 287 VAL A N 1
ATOM 2109 C CA . VAL A 1 287 ? 30.228 68.160 -9.989 1.00 28.68 287 VAL A CA 1
ATOM 2110 C C . VAL A 1 287 ? 31.390 69.017 -10.485 1.00 26.55 287 VAL A C 1
ATOM 2111 O O . VAL A 1 287 ? 31.685 69.056 -11.685 1.00 27.03 287 VAL A O 1
ATOM 2115 N N . VAL A 1 288 ? 32.050 69.701 -9.557 1.00 26.79 288 VAL A N 1
ATOM 2116 C CA . VAL A 1 288 ? 33.185 70.555 -9.907 1.00 25.62 288 VAL A CA 1
ATOM 2117 C C . VAL A 1 288 ? 34.312 69.788 -10.600 1.00 28.64 288 VAL A C 1
ATOM 2118 O O . VAL A 1 288 ? 34.980 70.343 -11.472 1.00 26.34 288 VAL A O 1
ATOM 2122 N N . ARG A 1 289 ? 34.508 68.514 -10.255 1.00 29.10 289 ARG A N 1
ATOM 2123 C CA . ARG A 1 289 ? 35.589 67.752 -10.887 1.00 31.78 289 ARG A CA 1
ATOM 2124 C C . ARG A 1 289 ? 35.348 67.607 -12.385 1.00 30.90 289 ARG A C 1
ATOM 2125 O O . ARG A 1 289 ? 36.290 67.548 -13.173 1.00 32.10 289 ARG A O 1
ATOM 2133 N N . ILE A 1 290 ? 34.083 67.572 -12.790 1.00 25.59 290 ILE A N 1
ATOM 2134 C CA . ILE A 1 290 ? 33.795 67.468 -14.219 1.00 26.61 290 ILE A CA 1
ATOM 2135 C C . ILE A 1 290 ? 33.807 68.846 -14.870 1.00 23.02 290 ILE A C 1
ATOM 2136 O O . ILE A 1 290 ? 34.331 69.007 -15.971 1.00 25.88 290 ILE A O 1
ATOM 2141 N N . ALA A 1 291 ? 33.279 69.855 -14.179 1.00 23.98 291 ALA A N 1
ATOM 2142 C CA . ALA A 1 291 ? 33.298 71.225 -14.702 1.00 23.41 291 ALA A CA 1
ATOM 2143 C C . ALA A 1 291 ? 34.716 71.702 -15.000 1.00 27.26 291 ALA A C 1
ATOM 2144 O O . ALA A 1 291 ? 34.945 72.532 -15.885 1.00 23.50 291 ALA A O 1
ATOM 2146 N N . LEU A 1 292 ? 35.671 71.195 -14.237 1.00 25.71 292 LEU A N 1
ATOM 2147 C CA . LEU A 1 292 ? 37.054 71.639 -14.398 1.00 25.68 292 LEU A CA 1
ATOM 2148 C C . LEU A 1 292 ? 37.935 70.554 -15.037 1.00 30.27 292 LEU A C 1
ATOM 2149 O O . LEU A 1 292 ? 39.155 70.541 -14.850 1.00 27.58 292 LEU A O 1
ATOM 2154 N N . PHE A 1 293 ? 37.311 69.652 -15.787 1.00 25.76 293 PHE A N 1
ATOM 2155 C CA . PHE A 1 293 ? 38.041 68.680 -16.611 1.00 26.80 293 PHE A CA 1
ATOM 2156 C C . PHE A 1 293 ? 39.098 69.418 -17.440 1.00 28.75 293 PHE A C 1
ATOM 2157 O O . PHE A 1 293 ? 38.929 70.598 -17.759 1.00 27.48 293 PHE A O 1
ATOM 2165 N N . PRO A 1 294 ? 40.193 68.727 -17.808 1.00 26.95 294 PRO A N 1
ATOM 2166 C CA . PRO A 1 294 ? 41.164 69.312 -18.739 1.00 29.17 294 PRO A CA 1
ATOM 2167 C C . PRO A 1 294 ? 40.491 69.625 -20.070 1.00 31.61 294 PRO A C 1
ATOM 2168 O O . PRO A 1 294 ? 39.440 69.051 -20.365 1.00 27.14 294 PRO A O 1
ATOM 2172 N N . ASP A 1 295 ? 41.093 70.513 -20.857 1.00 31.76 295 ASP A N 1
ATOM 2173 C CA . ASP A 1 295 ? 40.522 70.943 -22.127 1.00 33.62 295 ASP A CA 1
ATOM 2174 C C . ASP A 1 295 ? 40.307 69.753 -23.041 1.00 36.06 295 ASP A C 1
ATOM 2175 O O . ASP A 1 295 ? 39.400 69.741 -23.860 1.00 33.62 295 ASP A O 1
ATOM 2180 N N . ASP A 1 296 ? 41.152 68.744 -22.908 1.00 29.82 296 ASP A N 1
ATOM 2181 C CA . ASP A 1 296 ? 40.942 67.526 -23.667 1.00 43.03 296 ASP A CA 1
ATOM 2182 C C . ASP A 1 296 ? 40.079 66.593 -22.831 1.00 44.71 296 ASP A C 1
ATOM 2183 O O . ASP A 1 296 ? 40.604 65.761 -22.074 1.00 46.18 296 ASP A O 1
ATOM 2188 N N . GLY A 1 297 ? 38.760 66.749 -22.945 1.00 36.04 297 GLY A N 1
ATOM 2189 C CA . GLY A 1 297 ? 37.834 65.986 -22.124 1.00 32.46 297 GLY A CA 1
ATOM 2190 C C . GLY A 1 297 ? 36.702 65.377 -22.933 1.00 31.37 297 GLY A C 1
ATOM 2191 O O . GLY A 1 297 ? 36.411 65.837 -24.037 1.00 33.53 297 GLY A O 1
ATOM 2192 N N . PRO A 1 298 ? 36.067 64.324 -22.400 1.00 28.86 298 PRO A N 1
ATOM 2193 C CA . PRO A 1 298 ? 35.025 63.660 -23.182 1.00 28.93 298 PRO A CA 1
ATOM 2194 C C . PRO A 1 298 ? 33.725 64.458 -23.106 1.00 27.74 298 PRO A C 1
ATOM 2195 O O . PRO A 1 298 ? 33.627 65.405 -22.319 1.00 23.15 298 PRO A O 1
ATOM 2199 N N . SER A 1 299 ? 32.744 64.069 -23.908 1.00 24.28 299 SER A N 1
ATOM 2200 C CA . SER A 1 299 ? 31.463 64.771 -23.935 1.00 24.65 299 SER A CA 1
ATOM 2201 C C . SER A 1 299 ? 30.368 63.752 -24.195 1.00 25.32 299 SER A C 1
ATOM 2202 O O . SER A 1 299 ? 30.589 62.759 -24.882 1.00 26.81 299 SER A O 1
ATOM 2205 N N . GLY A 1 300 ? 29.197 63.965 -23.600 1.00 24.73 300 GLY A N 1
ATOM 2206 C CA . GLY A 1 300 ? 28.051 63.114 -23.858 1.00 24.09 300 GLY A CA 1
ATOM 2207 C C . GLY A 1 300 ? 27.868 61.976 -22.863 1.00 29.61 300 GLY A C 1
ATOM 2208 O O . GLY A 1 300 ? 27.127 61.036 -23.146 1.00 27.51 300 GLY A O 1
ATOM 2209 N N . PHE A 1 301 ? 28.508 62.061 -21.696 1.00 23.74 301 PHE A N 1
ATOM 2210 C CA . PHE A 1 301 ? 28.437 60.968 -20.718 1.00 27.14 301 PHE A CA 1
ATOM 2211 C C . PHE A 1 301 ? 27.783 61.360 -19.408 1.00 24.28 301 PHE A C 1
ATOM 2212 O O . PHE A 1 301 ? 27.564 62.538 -19.144 1.00 27.26 301 PHE A O 1
ATOM 2220 N N . PHE A 1 302 ? 27.434 60.355 -18.613 1.00 24.82 302 PHE A N 1
ATOM 2221 C CA . PHE A 1 302 ? 26.684 60.553 -17.376 1.00 27.96 302 PHE A CA 1
ATOM 2222 C C . PHE A 1 302 ? 27.486 60.025 -16.195 1.00 32.87 302 PHE A C 1
ATOM 2223 O O . PHE A 1 302 ? 27.354 58.860 -15.821 1.00 34.17 302 PHE A O 1
ATOM 2231 N N .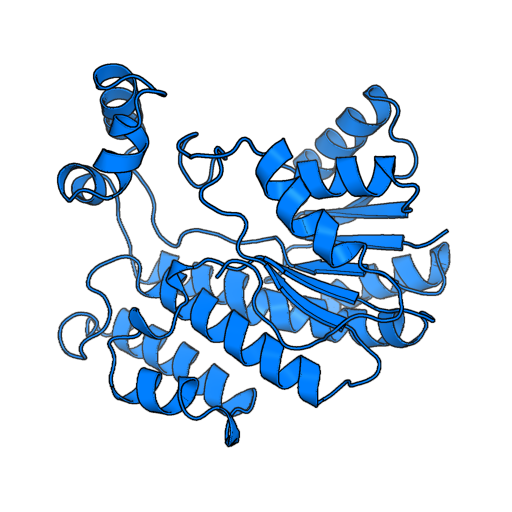 TYR A 1 303 ? 28.300 60.881 -15.596 1.00 25.89 303 TYR A N 1
ATOM 2232 C CA . TYR A 1 303 ? 29.206 60.434 -14.555 1.00 30.91 303 TYR A CA 1
ATOM 2233 C C . TYR A 1 303 ? 28.537 60.006 -13.256 1.00 33.64 303 TYR A C 1
ATOM 2234 O O . TYR A 1 303 ? 27.762 60.756 -12.652 1.00 27.82 303 TYR A O 1
ATOM 2243 N N . ASP A 1 304 ? 28.852 58.776 -12.854 1.00 31.57 304 ASP A N 1
ATOM 2244 C CA . ASP A 1 304 ? 28.477 58.246 -11.550 1.00 32.05 304 ASP A CA 1
ATOM 2245 C C . ASP A 1 304 ? 26.983 57.991 -11.460 1.00 35.02 304 ASP A C 1
ATOM 2246 O O . ASP A 1 304 ? 26.412 57.926 -10.364 1.00 33.33 304 ASP A O 1
ATOM 2251 N N . CYS A 1 305 ? 26.370 57.822 -12.629 1.00 31.60 305 CYS A N 1
ATOM 2252 C CA . CYS A 1 305 ? 24.933 57.644 -12.745 1.00 34.05 305 CYS A CA 1
ATOM 2253 C C . CYS A 1 305 ? 24.572 56.165 -12.806 1.00 41.40 305 CYS A C 1
ATOM 2254 O O . CYS A 1 305 ? 25.389 55.296 -13.145 1.00 41.85 305 CYS A O 1
#

Foldseek 3Di:
DAEEEFEPCLFFLNVLLQLVCLVVVYQYAYEYADPVSQVVSQVVSVVVVSDSYHYDYDDLLDDLVVCLVVQVVCCVPPVAHAEYELEDAAQQKDFPVVVLVVVCVVVDQDDCVNVVCCPPPVNCVGIGHALVSLVVRLSRLAVSVVSNCVSRVVRNVRDQFHEYEYEAAPLLDLVQAFQPQLSVQLVPLVPQDLVSLVVLSVVQSVCRVVVCCVVRGAPPPSRSRSSSRVSVLSVQLNVCVVCVRYAGEYEHLAFEQTVSSPGHGDYYSNSSSVRRSCQRPPPSPDHHSYYHPD

Solvent-accessible surface area: 13560 Å² total; per-residue (Å²): 184,79,2,0,0,0,2,21,0,37,109,22,27,0,17,18,0,0,58,29,0,12,78,92,27,11,30,0,0,0,0,1,144,56,76,85,116,0,102,111,6,8,91,126,1,84,114,60,140,27,123,41,5,47,29,36,70,11,33,13,63,53,86,72,76,75,5,55,64,3,19,90,50,0,128,105,110,55,38,54,0,0,3,0,0,5,23,22,24,38,15,9,42,58,36,50,36,111,134,1,121,61,26,20,84,125,40,17,115,94,65,117,82,6,18,95,34,28,120,87,91,107,0,75,135,21,22,55,47,58,55,140,46,0,55,73,0,0,102,12,1,1,54,1,8,32,27,1,0,111,18,0,36,82,7,0,77,95,1,104,8,2,10,1,1,0,11,4,18,54,56,2,29,82,162,101,18,63,10,151,71,0,75,119,15,9,43,60,41,155,40,26,59,56,124,61,0,38,92,0,4,89,40,0,27,126,16,24,142,86,133,51,20,123,100,61,35,11,24,84,48,10,0,4,40,22,9,0,12,4,0,2,13,7,8,0,79,7,10,11,108,129,22,117,106,3,13,0,1,0,0,6,11,42,54,5,90,19,118,81,15,83,41,3,5,91,85,59,24,108,66,0,0,89,25,0,11,118,6,0,62,39,98,87,139,23,60,35,1,102,66,61,98,57

GO terms:
  GO:0050661 NADP binding (F, IDA)
  GO:0097295 morphine biosynthetic process (P, IEP)
  GO:0047037 salutaridine reductase (NADPH) activity (F, IDA)
  GO:0047037 salutaridine reductase (NADPH) activity (F, EXP)

Sequence (294 aa):
RRCAVVTGGNKGIGFEICKQLSSNGIMVVLTCRDVTKGHEAVEKLKNSNHENVVFHQLDVTDPIATMSSLADFIKTHFGKLDILVNNAGVAGFSVDADRFKAMISDIGEDSEELVKIYEKPEAQELMSETYELAEECLKINYNGVKSVTEVLIPLLQLSDSPRIVNVSSSTGSLKYVSNETALEILGDGDALTEERIDMVVNMLLKDFKENLIETNGWPSFGAAYTTSKACLNAYTRVLANKIPKFQVNCVCPGLVKTEMNYGIGNYTAEEGAEHVVRIALFPDDGPSGFFYDC

InterPro domains:
  IPR002347 Short-chain dehydrogenase/reductase SDR [PF00106] (14-106)
  IPR002347 Short-chain dehydrogenase/reductase SDR [PF13561] (227-279)
  IPR002347 Short-chain dehydrogenase/reductase SDR [PR00080] (90-101)
  IPR002347 Short-chain dehydrogenase/reductase SDR [PR00080] (173-181)
  IPR002347 Short-chain dehydrogenase/reductase SDR [PR00080] (236-255)
  IPR002347 Short-chain dehydrogenase/reductase SDR [PR00081] (14-31)
  IPR002347 Short-chain dehydrogenase/reductase SDR [PR00081] (90-101)
  IPR002347 Short-chain dehydrogenase/reductase SDR [PR00081] (167-183)
  IPR002347 Short-chain dehydrogenase/reductase SDR [PR00081] (236-255)
  IPR002347 Short-chain dehydrogenase/reductase SDR [PR00081] (255-272)
  IPR036291 NAD(P)-binding domain superfamily [SSF51735] (13-297)
  IPR045313 Carbonyl reductase [NADPH] 1-like [cd05324] (13-311)

B-factor: mean 35.11, std 11.8, range [17.04, 86.22]

CATH classification: 3.40.50.720

Secondary structure (DSSP, 8-state):
--EEEESS-SSHHHHHHHHHHHHTT-EEEEEES-HHHHHHHHHHHHTTT--SEEEEE--TTS-HHHHHHHHHHHHHHHSS--EEEE-----S-EE-HHHHHHHHHHH-SSTTHHHHHTTSHHHHTTEE--HHHHHHHHIIIIIHHHHHHHHHHHHHTTSSS-EEEEE--GGGSGGG---HHHHHHHH-GGG--HHHHHHHHHHHHHHHHTT-TTTTT--SS-HHHHHHHHHHHHHHHHHHHH-TTSEEEEE---SB-SGGGTT--SB-HHHHHHHHHHHHT--SS---S-EET-

Radius of gyration: 18.77 Å; Cα contacts (8 Å, |Δi|>4): 561; chains: 1; bounding box: 47×42×49 Å